Protein AF-A0A7S3LIU9-F1 (afdb_monomer_lite)

Sequence (211 aa):
MGSRTRIPRLAISLTLLLLYKFSSDNEFCVASESAAKTQVYQYKLAEPVFSTEFSTASPFNDYSSSSFRSLTLLTYNVWNFNDGPKWEERKIDIANVILSSNADFVSLNEIRRQGNTSRETKNMFTDMEKLLGPHGYSGAFQPAMYYGNIDTVEGVAFFTKLNFIKEEVTATHLHFQGVDVADRNKRVCLQVPLRLENPNSILHSFVTHFR

pLDDT: mean 71.71, std 22.74, range [28.06, 98.44]

Organism: NCBI:txid215587

Radius of gyration: 20.82 Å; chains: 1; bounding box: 50×38×79 Å

Foldseek 3Di:
DDDPPPDDPLPQWWKWKWKFKDDPPDTDTDTDTGRDAKDKDKDFDDDDPPDPDPDPDDDDDDPPDPPGDIAIEMEHALDDDPDDPCLVVSLVVVLCSCVVSVGQKYKYFFFKWDDDPPDDIDGSVVSSCVSCVVVQKDKDWDFQAADPDNRITGGMMMIGSFDWDVVPWDKDWDDDDDDPPVPRGIKIKIWIWTQDPPNPITMIIIHIIDD

Secondary structure (DSSP, 8-state):
------PPP-------EEEEE--TT--EEEEE---SSEEEEEEEPPPP---------------TT---PEEEEEEEE----TT-S-HHHHHHHHHHHHHHHT-SEEEEEEEEEE--SSS--EEHHHHHHHHHGGGT-EEEEEEEEE-SSTT-EEEEEEEESSEE-GGG-EEEEE---SS-TT----EEEEEEEEE-SSTT-EEEEEEE---

InterPro domains:
  IPR005135 Endonuclease/exonuclease/phosphatase [PF03372] (74-170)
  IPR036691 Endonuclease/exonuclease/phosphatase superfamily [G3DSA:3.60.10.10] (68-211)
  IPR036691 Endonuclease/exonuclease/phosphatase superfamily [SSF56219] (63-210)

Structure (mmCIF, N/CA/C/O backbone):
data_AF-A0A7S3LIU9-F1
#
_entry.id   AF-A0A7S3LIU9-F1
#
loop_
_atom_site.group_PDB
_atom_site.id
_atom_site.type_symbol
_atom_site.label_atom_id
_atom_site.label_alt_id
_atom_site.label_comp_id
_atom_site.label_asym_id
_atom_site.label_entity_id
_atom_site.label_seq_id
_atom_site.pdbx_PDB_ins_code
_atom_site.Cartn_x
_atom_site.Cartn_y
_atom_site.Cartn_z
_atom_site.occupancy
_atom_site.B_iso_or_equiv
_atom_site.auth_seq_id
_atom_site.auth_comp_id
_atom_site.auth_asym_id
_atom_site.auth_atom_id
_atom_site.pdbx_PDB_model_num
ATOM 1 N N . MET A 1 1 ? 14.855 -21.962 -39.200 1.00 43.12 1 MET A N 1
ATOM 2 C CA . MET A 1 1 ? 14.958 -21.108 -37.995 1.00 43.12 1 MET A CA 1
ATOM 3 C C . MET A 1 1 ? 13.566 -20.984 -37.388 1.00 43.12 1 MET A C 1
ATOM 5 O O . MET A 1 1 ? 12.766 -20.212 -37.891 1.00 43.12 1 MET A O 1
ATOM 9 N N . GLY A 1 2 ? 13.225 -21.828 -36.410 1.00 34.47 2 GLY A N 1
ATOM 10 C CA . GLY A 1 2 ? 11.900 -21.816 -35.776 1.00 34.47 2 GLY A CA 1
ATOM 11 C C . GLY A 1 2 ? 11.868 -20.832 -34.610 1.00 34.47 2 GLY A C 1
ATOM 12 O O . GLY A 1 2 ? 12.691 -20.950 -33.699 1.00 34.47 2 GLY A O 1
ATOM 13 N N . SER A 1 3 ? 10.950 -19.863 -34.636 1.00 35.12 3 SER A N 1
ATOM 14 C CA . SER A 1 3 ? 10.729 -18.966 -33.504 1.00 35.12 3 SER A CA 1
ATOM 15 C C . SER A 1 3 ? 10.079 -19.760 -32.368 1.00 35.12 3 SER A C 1
ATOM 17 O O . SER A 1 3 ? 8.985 -20.304 -32.488 1.00 35.12 3 SER A O 1
ATOM 19 N N . ARG A 1 4 ? 10.795 -19.891 -31.249 1.00 32.94 4 ARG A N 1
ATOM 20 C CA . ARG A 1 4 ? 10.214 -20.416 -30.013 1.00 32.94 4 ARG A CA 1
ATOM 21 C C . ARG A 1 4 ? 9.382 -19.303 -29.392 1.00 32.94 4 ARG A C 1
ATOM 23 O O . ARG A 1 4 ? 9.926 -18.417 -28.734 1.00 32.94 4 ARG A O 1
ATOM 30 N N . THR A 1 5 ? 8.074 -19.355 -29.597 1.00 32.47 5 THR A N 1
ATOM 31 C CA . THR A 1 5 ? 7.089 -18.618 -28.805 1.00 32.47 5 THR A CA 1
ATOM 32 C C . THR A 1 5 ? 7.280 -19.015 -27.342 1.00 32.47 5 THR A C 1
ATOM 34 O O . THR A 1 5 ? 6.971 -20.134 -26.936 1.00 32.47 5 THR A O 1
ATOM 37 N N . ARG A 1 6 ? 7.872 -18.123 -26.538 1.00 31.75 6 ARG A N 1
ATOM 38 C CA . ARG A 1 6 ? 7.931 -18.306 -25.085 1.00 31.75 6 ARG A CA 1
ATOM 39 C C . ARG A 1 6 ? 6.515 -18.137 -24.550 1.00 31.75 6 ARG A C 1
ATOM 41 O O . ARG A 1 6 ? 5.986 -17.031 -24.547 1.00 31.75 6 ARG A O 1
ATOM 48 N N . ILE A 1 7 ? 5.919 -19.237 -24.106 1.00 28.06 7 ILE A N 1
ATOM 49 C CA . ILE A 1 7 ? 4.703 -19.215 -23.295 1.00 28.06 7 ILE A CA 1
ATOM 50 C C . ILE A 1 7 ? 5.042 -18.420 -22.020 1.00 28.06 7 ILE A C 1
ATOM 52 O O . ILE A 1 7 ? 6.023 -18.772 -21.353 1.00 28.06 7 ILE A O 1
ATOM 56 N N . PRO A 1 8 ? 4.317 -17.337 -21.683 1.00 32.94 8 PRO A N 1
ATOM 57 C CA . PRO A 1 8 ? 4.554 -16.621 -20.439 1.00 32.94 8 PRO A CA 1
ATOM 58 C C . PRO A 1 8 ? 4.282 -17.580 -19.278 1.00 32.94 8 PRO A C 1
ATOM 60 O O . PRO A 1 8 ? 3.174 -18.091 -19.123 1.00 32.94 8 PRO A O 1
ATOM 63 N N . ARG A 1 9 ? 5.316 -17.862 -18.479 1.00 30.58 9 ARG A N 1
ATOM 64 C CA . ARG A 1 9 ? 5.148 -18.564 -17.206 1.00 30.58 9 ARG A CA 1
ATOM 65 C C . ARG A 1 9 ? 4.241 -17.697 -16.334 1.00 30.58 9 ARG A C 1
ATOM 67 O O . ARG A 1 9 ? 4.563 -16.530 -16.117 1.00 30.58 9 ARG A O 1
ATOM 74 N N . LEU A 1 10 ? 3.126 -18.251 -15.854 1.00 30.17 10 LEU A N 1
ATOM 75 C CA . LEU A 1 10 ? 2.403 -17.663 -14.730 1.00 30.17 10 LEU A CA 1
ATOM 76 C C . LEU A 1 10 ? 3.388 -17.584 -13.559 1.00 30.17 10 LEU A C 1
ATOM 78 O O . LEU A 1 10 ? 3.785 -18.613 -13.017 1.00 30.17 10 LEU A O 1
ATOM 82 N N . ALA A 1 11 ? 3.821 -16.375 -13.211 1.00 35.31 11 ALA A N 1
ATOM 83 C CA . ALA A 1 11 ? 4.447 -16.131 -11.924 1.00 35.31 11 ALA A CA 1
ATOM 84 C C . ALA A 1 11 ? 3.316 -16.140 -10.892 1.00 35.31 11 ALA A C 1
ATOM 86 O O . ALA A 1 11 ? 2.445 -15.270 -10.908 1.00 35.31 11 ALA A O 1
ATOM 87 N N . ILE A 1 12 ? 3.278 -17.184 -10.069 1.00 32.97 12 ILE A N 1
ATOM 88 C CA . ILE A 1 12 ? 2.411 -17.238 -8.898 1.00 32.97 12 ILE A CA 1
ATOM 89 C C . ILE A 1 12 ? 3.053 -16.300 -7.878 1.00 32.97 12 ILE A C 1
ATOM 91 O O . ILE A 1 12 ? 4.156 -16.560 -7.419 1.00 32.97 12 ILE A O 1
ATOM 95 N N . SER A 1 13 ? 2.410 -15.168 -7.603 1.00 40.94 13 SER A N 1
ATOM 96 C CA . SER A 1 13 ? 2.845 -14.235 -6.564 1.00 40.94 13 SER A CA 1
ATOM 97 C C . SER A 1 13 ? 2.101 -14.590 -5.288 1.00 40.94 13 SER A C 1
ATOM 99 O O . SER A 1 13 ? 0.877 -14.469 -5.238 1.00 40.94 13 SER A O 1
ATOM 101 N N . LEU A 1 14 ? 2.838 -15.064 -4.285 1.00 41.12 14 LEU A N 1
ATOM 102 C CA . LEU A 1 14 ? 2.283 -15.417 -2.990 1.00 41.12 14 LEU A CA 1
ATOM 103 C C . LEU A 1 14 ? 2.301 -14.184 -2.082 1.00 41.12 14 LEU A C 1
ATOM 105 O O . LEU A 1 14 ? 3.366 -13.662 -1.734 1.00 41.12 14 LEU A O 1
ATOM 109 N N . THR A 1 15 ? 1.117 -13.706 -1.703 1.00 48.28 15 THR A N 1
ATOM 110 C CA . THR A 1 15 ? 0.979 -12.627 -0.717 1.00 48.28 15 THR A CA 1
ATOM 111 C C . THR A 1 15 ? 0.352 -13.182 0.547 1.00 48.28 15 THR A C 1
ATOM 113 O O . THR A 1 15 ? -0.742 -13.735 0.493 1.00 48.28 15 THR A O 1
ATOM 116 N N . LEU A 1 16 ? 1.057 -13.030 1.668 1.00 47.19 16 LEU A N 1
ATOM 117 C CA . LEU A 1 16 ? 0.575 -13.401 2.991 1.00 47.19 16 LEU A CA 1
ATOM 118 C C . LEU A 1 16 ? 0.260 -12.128 3.764 1.00 47.19 16 LEU A C 1
ATOM 120 O O . LEU A 1 16 ? 1.154 -11.320 4.012 1.00 47.19 16 LEU A O 1
ATOM 124 N N . LEU A 1 17 ? -1.000 -11.976 4.152 1.00 51.59 17 LEU A N 1
ATOM 125 C CA . LEU A 1 17 ? -1.414 -10.984 5.131 1.00 51.59 17 LEU A CA 1
ATOM 126 C C . LEU A 1 17 ? -1.660 -11.717 6.443 1.00 51.59 17 LEU A C 1
ATOM 128 O O . LEU A 1 17 ? -2.552 -12.564 6.521 1.00 51.59 17 LEU A O 1
ATOM 132 N N . LEU A 1 18 ? -0.826 -11.418 7.435 1.00 51.28 18 LEU A N 1
ATOM 133 C CA . LEU A 1 18 ? -1.008 -11.869 8.808 1.00 51.28 18 LEU A CA 1
ATOM 134 C C . LEU A 1 18 ? -1.647 -10.729 9.590 1.00 51.28 18 LEU A C 1
ATOM 136 O O . LEU A 1 18 ? -1.171 -9.595 9.531 1.00 51.28 18 LEU A O 1
ATOM 140 N N . LEU A 1 19 ? -2.724 -11.035 10.302 1.00 51.28 19 LEU A N 1
ATOM 141 C CA . LEU A 1 19 ? -3.310 -10.138 11.285 1.00 51.28 19 LEU A CA 1
ATOM 142 C C . LEU A 1 19 ? -3.117 -10.736 12.674 1.00 51.28 19 LEU A C 1
ATOM 144 O O . LEU A 1 19 ? -3.569 -11.852 12.926 1.00 51.28 19 LEU A O 1
ATOM 148 N N . TYR A 1 20 ? -2.469 -9.975 13.555 1.00 45.41 20 TYR A N 1
ATOM 149 C CA . TYR A 1 20 ? -2.314 -10.317 14.967 1.00 45.41 20 TYR A CA 1
ATOM 150 C C . TYR A 1 20 ? -2.890 -9.209 15.843 1.00 45.41 20 TYR A C 1
ATOM 152 O O . TYR A 1 20 ? -2.548 -8.036 15.680 1.00 45.41 20 TYR A O 1
ATOM 160 N N . LYS A 1 21 ? -3.747 -9.585 16.792 1.00 43.09 21 LYS A N 1
ATOM 161 C CA . LYS A 1 21 ? -4.203 -8.709 17.874 1.00 43.09 21 LYS A CA 1
ATOM 162 C C . LYS A 1 21 ? -3.542 -9.169 19.168 1.00 43.09 21 LYS A C 1
ATOM 164 O O . LYS A 1 21 ? -3.779 -10.294 19.594 1.00 43.09 21 LYS A O 1
ATOM 169 N N . PHE A 1 22 ? -2.755 -8.298 19.794 1.00 41.91 22 PHE A N 1
ATOM 170 C CA . PHE A 1 22 ? -2.281 -8.519 21.158 1.00 41.91 22 PHE A CA 1
ATOM 171 C C . PHE A 1 22 ? -3.317 -7.948 22.129 1.00 41.91 22 PHE A C 1
ATOM 173 O O . PHE A 1 22 ? -3.493 -6.739 22.247 1.00 41.91 22 PHE A O 1
ATOM 180 N N . SER A 1 23 ? -4.044 -8.838 22.791 1.00 43.53 23 SER A N 1
ATOM 181 C CA . SER A 1 23 ? -4.873 -8.561 23.961 1.00 43.53 23 SER A CA 1
ATOM 182 C C . SER A 1 23 ? -4.436 -9.559 25.026 1.00 43.53 23 SER A C 1
ATOM 184 O O . SER A 1 23 ? -4.108 -10.690 24.677 1.00 43.53 23 SER A O 1
ATOM 186 N N . SER A 1 24 ? -4.411 -9.148 26.296 1.00 43.16 24 SER A N 1
ATOM 187 C CA . SER A 1 24 ? -3.970 -9.973 27.432 1.00 43.16 24 SER A CA 1
ATOM 188 C C . SER A 1 24 ? -4.618 -11.359 27.508 1.00 43.16 24 SER A C 1
ATOM 190 O O . SER A 1 24 ? -4.052 -12.224 28.164 1.00 43.16 24 SER A O 1
ATOM 192 N N . ASP A 1 25 ? -5.749 -11.587 26.826 1.00 40.53 25 ASP A N 1
ATOM 193 C CA . ASP A 1 25 ? -6.592 -12.755 27.075 1.00 40.53 25 ASP A CA 1
ATOM 194 C C . ASP A 1 25 ? -7.099 -13.503 25.828 1.00 40.53 25 ASP A C 1
ATOM 196 O O . ASP A 1 25 ? -7.833 -14.467 25.999 1.00 40.53 25 ASP A O 1
ATOM 200 N N . ASN A 1 26 ? -6.744 -13.128 24.587 1.00 40.06 26 ASN A N 1
ATOM 201 C CA . ASN A 1 26 ? -7.109 -13.909 23.387 1.00 40.06 26 ASN A CA 1
ATOM 202 C C . ASN A 1 26 ? -6.206 -13.597 22.180 1.00 40.06 26 ASN A C 1
ATOM 204 O O . ASN A 1 26 ? -6.195 -12.469 21.681 1.00 40.06 26 ASN A O 1
ATOM 208 N N . GLU A 1 27 ? -5.516 -14.615 21.659 1.00 41.25 27 GLU A N 1
ATOM 209 C CA . GLU A 1 27 ? -4.777 -14.540 20.396 1.00 41.25 27 GLU A CA 1
ATOM 210 C C . GLU A 1 27 ? -5.683 -14.954 19.229 1.00 41.25 27 GLU A C 1
ATOM 212 O O . GLU A 1 27 ? -6.257 -16.042 19.216 1.00 41.25 27 GLU A O 1
ATOM 217 N N . PHE A 1 28 ? -5.796 -14.095 18.215 1.00 42.12 28 PHE A N 1
ATOM 218 C CA . PHE A 1 28 ? -6.401 -14.452 16.934 1.00 42.12 28 PHE A CA 1
ATOM 219 C C . PHE A 1 28 ? -5.348 -14.266 15.846 1.00 42.12 28 PHE A C 1
ATOM 221 O O . PHE A 1 28 ? -4.855 -13.155 15.647 1.00 42.12 28 PHE A O 1
ATOM 228 N N . CYS A 1 29 ? -4.991 -15.361 15.175 1.00 39.09 29 CYS A N 1
ATOM 229 C CA . CYS A 1 29 ? -4.092 -15.363 14.029 1.00 39.09 29 CYS A CA 1
ATOM 230 C C . CYS A 1 29 ? -4.899 -15.714 12.784 1.00 39.09 29 CYS A C 1
ATOM 232 O O . CYS A 1 29 ? -5.553 -16.758 12.736 1.00 39.09 29 CYS A O 1
ATOM 234 N N . VAL A 1 30 ? -4.831 -14.856 11.768 1.00 47.66 30 VAL A N 1
ATOM 235 C CA . VAL A 1 30 ? -5.311 -15.209 10.433 1.00 47.66 30 VAL A CA 1
ATOM 236 C C . VAL A 1 30 ? -4.162 -15.107 9.456 1.00 47.66 30 VAL A C 1
ATOM 238 O O . VAL A 1 30 ? -3.654 -14.018 9.201 1.00 47.66 30 VAL A O 1
ATOM 241 N N . ALA A 1 31 ? -3.777 -16.256 8.911 1.00 43.78 31 ALA A N 1
ATOM 242 C CA . ALA A 1 31 ? -2.898 -16.374 7.764 1.00 43.78 31 ALA A CA 1
ATOM 243 C C . ALA A 1 31 ? -3.770 -16.620 6.527 1.00 43.78 31 ALA A C 1
ATOM 245 O O . ALA A 1 31 ? -4.586 -17.542 6.522 1.00 43.78 31 ALA A O 1
ATOM 246 N N . SER A 1 32 ? -3.616 -15.804 5.486 1.00 46.88 32 SER A N 1
ATOM 247 C CA . SER A 1 32 ? -4.202 -16.089 4.170 1.00 46.88 32 SER A CA 1
ATOM 248 C C . SER A 1 32 ? -3.095 -16.207 3.132 1.00 46.88 32 SER A C 1
ATOM 250 O O . SER A 1 32 ? -2.289 -15.295 2.974 1.00 46.88 32 SER A O 1
ATOM 252 N N . GLU A 1 33 ? -3.033 -17.349 2.456 1.00 43.16 33 GLU A N 1
ATOM 253 C CA . GLU A 1 33 ? -2.068 -17.647 1.402 1.00 43.16 33 GLU A CA 1
ATOM 254 C C . GLU A 1 33 ? -2.814 -17.716 0.069 1.00 43.16 33 GLU A C 1
ATOM 256 O O . GLU A 1 33 ? -3.873 -18.344 -0.012 1.00 43.16 33 GLU A O 1
ATOM 261 N N . SER A 1 34 ? -2.317 -17.052 -0.980 1.00 46.03 34 SER A N 1
ATOM 262 C CA . SER A 1 34 ? -3.012 -17.095 -2.266 1.00 46.03 34 SER A CA 1
ATOM 263 C C . SER A 1 34 ? -2.168 -16.724 -3.484 1.00 46.03 34 SER A C 1
ATOM 265 O O . SER A 1 34 ? -1.229 -15.938 -3.395 1.00 46.03 34 SER A O 1
ATOM 267 N N . ALA A 1 35 ? -2.577 -17.280 -4.631 1.00 42.53 35 ALA A N 1
ATOM 268 C CA . ALA A 1 35 ? -1.937 -17.200 -5.945 1.00 42.53 35 ALA A CA 1
ATOM 269 C C . ALA A 1 35 ? -2.638 -16.247 -6.945 1.00 42.53 35 ALA A C 1
ATOM 271 O O . ALA A 1 35 ? -2.199 -16.129 -8.092 1.00 42.53 35 ALA A O 1
ATOM 272 N N . ALA A 1 36 ? -3.750 -15.599 -6.562 1.00 39.22 36 ALA A N 1
ATOM 273 C CA . ALA A 1 36 ? -4.563 -14.755 -7.452 1.00 39.22 36 ALA A CA 1
ATOM 274 C C . ALA A 1 36 ? -4.282 -13.244 -7.299 1.00 39.22 36 ALA A C 1
ATOM 276 O O . ALA A 1 36 ? -3.987 -12.761 -6.209 1.00 39.22 36 ALA A O 1
ATOM 277 N N . LYS A 1 37 ? -4.425 -12.488 -8.404 1.00 55.88 37 LYS A N 1
ATOM 278 C CA . LYS A 1 37 ? -3.942 -11.097 -8.557 1.00 55.88 37 LYS A CA 1
ATOM 279 C C . LYS A 1 37 ? -4.589 -10.055 -7.638 1.00 55.88 37 LYS A C 1
ATOM 281 O O . LYS A 1 37 ? -3.915 -9.093 -7.298 1.00 55.88 37 LYS A O 1
ATOM 286 N N . THR A 1 38 ? -5.855 -10.208 -7.260 1.00 48.50 38 THR A N 1
ATOM 287 C CA . THR A 1 38 ? -6.591 -9.207 -6.470 1.00 48.50 38 THR A CA 1
ATOM 288 C C . THR A 1 38 ? -7.587 -9.922 -5.578 1.00 48.50 38 THR A C 1
ATOM 290 O O . THR A 1 38 ? -8.378 -10.719 -6.082 1.00 48.50 38 THR A O 1
ATOM 293 N N . GLN A 1 39 ? -7.539 -9.679 -4.268 1.00 59.38 39 GLN A N 1
ATOM 294 C CA . GLN A 1 39 ? -8.402 -10.376 -3.309 1.00 59.38 39 GLN A CA 1
ATOM 295 C C . GLN A 1 39 ? -8.908 -9.434 -2.237 1.00 59.38 39 GLN A C 1
ATOM 297 O O . GLN A 1 39 ? -8.136 -8.643 -1.703 1.00 59.38 39 GLN A O 1
ATOM 302 N N . VAL A 1 40 ? -10.199 -9.558 -1.940 1.00 53.00 40 VAL A N 1
ATOM 303 C CA . VAL A 1 40 ? -10.894 -8.814 -0.896 1.00 53.00 40 VAL A CA 1
ATOM 304 C C . VAL A 1 40 ? -11.286 -9.802 0.191 1.00 53.00 40 VAL A C 1
ATOM 306 O O . VAL A 1 40 ? -12.014 -10.758 -0.070 1.00 53.00 40 VAL A O 1
ATOM 309 N N . TYR A 1 41 ? -10.812 -9.568 1.405 1.00 60.16 41 TYR A N 1
ATOM 310 C CA . TYR A 1 41 ? -11.127 -10.380 2.571 1.00 60.16 41 TYR A CA 1
ATOM 311 C C . TYR A 1 41 ? -11.958 -9.570 3.556 1.00 60.16 41 TYR A C 1
ATOM 313 O O . TYR A 1 41 ? -11.654 -8.403 3.774 1.00 60.16 41 TYR A O 1
ATOM 321 N N . GLN A 1 42 ? -12.966 -10.182 4.178 1.00 47.88 42 GLN A N 1
ATOM 322 C CA . GLN A 1 42 ? -13.745 -9.566 5.253 1.00 47.88 42 GLN A CA 1
ATOM 323 C C . GLN A 1 42 ? -13.533 -10.339 6.554 1.00 47.88 42 GLN A C 1
ATOM 325 O O . GLN A 1 42 ? -13.755 -11.548 6.599 1.00 47.88 42 GLN A O 1
ATOM 330 N N . TYR A 1 43 ? -13.140 -9.643 7.619 1.00 52.78 43 TYR A N 1
ATOM 331 C CA . TYR A 1 43 ? -12.904 -10.238 8.936 1.00 52.78 43 TYR A CA 1
ATOM 332 C C . TYR A 1 43 ? -13.783 -9.579 9.983 1.00 52.78 43 TYR A C 1
ATOM 334 O O . TYR A 1 43 ? -13.839 -8.357 10.042 1.00 52.78 43 TYR A O 1
ATOM 342 N N . LYS A 1 44 ? -14.417 -10.371 10.851 1.00 43.41 44 LYS A N 1
ATOM 343 C CA . LYS A 1 44 ? -15.099 -9.859 12.045 1.00 43.41 44 LYS A CA 1
ATOM 344 C C . LYS A 1 44 ? -14.107 -9.817 13.201 1.00 43.41 44 LYS A C 1
ATOM 346 O O . LYS A 1 44 ? -13.631 -10.866 13.627 1.00 43.41 44 LYS A O 1
ATOM 351 N N . LEU A 1 45 ? -13.799 -8.626 13.707 1.00 48.03 45 LEU A N 1
ATOM 352 C CA . LEU A 1 45 ? -12.978 -8.485 14.907 1.00 48.03 45 LEU A CA 1
ATOM 353 C C . LEU A 1 45 ? -13.863 -8.543 16.148 1.00 48.03 45 LEU A C 1
ATOM 355 O O . LEU A 1 45 ? -14.742 -7.700 16.313 1.00 48.03 45 LEU A O 1
ATOM 359 N N . ALA A 1 46 ? -13.612 -9.512 17.027 1.00 44.97 46 ALA A N 1
ATOM 360 C CA . ALA A 1 46 ? -14.215 -9.525 18.352 1.00 44.97 46 ALA A CA 1
ATOM 361 C C . ALA A 1 46 ? -13.603 -8.425 19.234 1.00 44.97 46 ALA A C 1
ATOM 363 O O . ALA A 1 46 ? -12.390 -8.390 19.484 1.00 44.97 46 ALA A O 1
ATOM 364 N N . GLU A 1 47 ? -14.449 -7.510 19.700 1.00 43.19 47 GLU A N 1
ATOM 365 C CA . GLU A 1 47 ? -14.156 -6.656 20.851 1.00 43.19 47 GLU A CA 1
ATOM 366 C C . GLU A 1 47 ? -14.096 -7.557 22.103 1.00 43.19 47 GLU A C 1
ATOM 368 O O . GLU A 1 47 ? -15.001 -8.376 22.291 1.00 43.19 47 GLU A O 1
ATOM 373 N N . PRO A 1 48 ? -13.063 -7.462 22.961 1.00 41.28 48 PRO A N 1
ATOM 374 C CA . PRO A 1 48 ? -13.091 -8.128 24.251 1.00 41.28 48 PRO A CA 1
ATOM 375 C C . PRO A 1 48 ? -14.110 -7.404 25.135 1.00 41.28 48 PRO A C 1
ATOM 377 O O . PRO A 1 48 ? -13.977 -6.208 25.397 1.00 41.28 48 PRO A O 1
ATOM 380 N N . VAL A 1 49 ? -15.124 -8.127 25.606 1.00 39.25 49 VAL A N 1
ATOM 381 C CA . VAL A 1 49 ? -16.013 -7.638 26.663 1.00 39.25 49 VAL A CA 1
ATOM 382 C C . VAL A 1 49 ? -15.236 -7.729 27.975 1.00 39.25 49 VAL A C 1
ATOM 384 O O . VAL A 1 49 ? -15.073 -8.813 28.528 1.00 39.25 49 VAL A O 1
ATOM 387 N N . PHE A 1 50 ? -14.726 -6.603 28.474 1.00 33.97 50 PHE A N 1
ATOM 388 C CA . PHE A 1 50 ? -14.209 -6.532 29.840 1.00 33.97 50 PHE A CA 1
ATOM 389 C C . PHE A 1 50 ? -15.397 -6.499 30.809 1.00 33.97 50 PHE A C 1
ATOM 391 O O . PHE A 1 50 ? -15.937 -5.434 31.093 1.00 33.97 50 PHE A O 1
ATOM 398 N N . SER A 1 51 ? -15.820 -7.658 31.316 1.00 32.25 51 SER A N 1
ATOM 399 C CA . SER A 1 51 ? -16.695 -7.728 32.491 1.00 32.25 51 SER A CA 1
ATOM 400 C C . SER A 1 51 ? -15.840 -7.958 33.737 1.00 32.25 51 SER A C 1
ATOM 402 O O . SER A 1 51 ? -15.524 -9.093 34.090 1.00 32.25 51 SER A O 1
ATOM 404 N N . THR A 1 52 ? -15.441 -6.884 34.414 1.00 33.78 52 THR A N 1
ATOM 405 C CA . THR A 1 52 ? -14.848 -6.959 35.758 1.00 33.78 52 THR A CA 1
ATOM 406 C C . THR A 1 52 ? -15.945 -6.972 36.818 1.00 33.78 52 THR A C 1
ATOM 408 O O . THR A 1 52 ? -16.037 -6.051 37.621 1.00 33.78 52 THR A O 1
ATOM 411 N N . GLU A 1 53 ? -16.780 -8.010 36.831 1.00 33.78 53 GLU A N 1
ATOM 412 C CA . GLU A 1 53 ? -17.649 -8.301 37.974 1.00 33.78 53 GLU A CA 1
ATOM 413 C C . GLU A 1 53 ? -17.611 -9.800 38.282 1.00 33.78 53 GLU A C 1
ATOM 415 O O . GLU A 1 53 ? -18.090 -10.635 37.517 1.00 33.78 53 GLU A O 1
ATOM 420 N N . PHE A 1 54 ? -17.018 -10.146 39.428 1.00 44.16 54 PHE A N 1
ATOM 421 C CA . PHE A 1 54 ? -17.239 -11.439 40.063 1.00 44.16 54 PHE A CA 1
ATOM 422 C C . PHE A 1 54 ? -18.694 -11.476 40.542 1.00 44.16 54 PHE A C 1
ATOM 424 O O . PHE A 1 54 ? -19.024 -10.896 41.573 1.00 44.16 54 PHE A O 1
ATOM 431 N N . SER A 1 55 ? -19.558 -12.168 39.804 1.00 34.19 55 SER A N 1
ATOM 432 C CA . SER A 1 55 ? -20.904 -12.507 40.259 1.00 34.19 55 SER A CA 1
ATOM 433 C C . SER A 1 55 ? -21.124 -14.006 40.101 1.00 34.19 55 SER A C 1
ATOM 435 O O . SER A 1 55 ? -21.102 -14.553 39.000 1.00 34.19 55 SER A O 1
ATOM 437 N N . THR A 1 56 ? -21.305 -14.697 41.225 1.00 43.09 56 THR A N 1
ATOM 438 C CA . THR A 1 56 ? -21.620 -16.130 41.298 1.00 43.09 56 THR A CA 1
ATOM 439 C C . THR A 1 56 ? -23.096 -16.391 40.986 1.00 43.09 56 THR A C 1
ATOM 441 O O . THR A 1 56 ? -23.809 -16.997 41.785 1.00 43.09 56 THR A O 1
ATOM 444 N N . ALA A 1 57 ? -23.568 -15.942 39.826 1.00 38.38 57 ALA A N 1
ATOM 445 C CA . ALA A 1 57 ? -24.896 -16.270 39.328 1.00 38.38 57 ALA A CA 1
ATOM 446 C C . ALA A 1 57 ? -24.835 -16.577 37.826 1.00 38.38 57 ALA A C 1
ATOM 448 O O . ALA A 1 57 ? -24.614 -15.700 36.998 1.00 38.38 57 ALA A O 1
ATOM 449 N N . SER A 1 58 ? -25.057 -17.848 37.480 1.00 45.22 58 SER A N 1
ATOM 450 C CA . SER A 1 58 ? -25.619 -18.219 36.173 1.00 45.22 58 SER A CA 1
ATOM 451 C C . SER A 1 58 ? -27.030 -17.603 36.096 1.00 45.22 58 SER A C 1
ATOM 453 O O . SER A 1 58 ? -27.691 -17.588 37.139 1.00 45.22 58 SER A O 1
ATOM 455 N N . PRO A 1 59 ? -27.535 -17.122 34.942 1.00 51.31 59 PRO A N 1
ATOM 456 C CA . PRO A 1 59 ? -27.480 -17.834 33.665 1.00 51.31 59 PRO A CA 1
ATOM 457 C C . PRO A 1 59 ? -27.221 -16.942 32.442 1.00 51.31 59 PRO A C 1
ATOM 459 O O . PRO A 1 59 ? -27.233 -15.725 32.535 1.00 51.31 59 PRO A O 1
ATOM 462 N N . PHE A 1 60 ? -26.963 -17.586 31.301 1.00 46.16 60 PHE A N 1
ATOM 463 C CA . PHE A 1 60 ? -27.134 -17.090 29.929 1.00 46.16 60 PHE A CA 1
ATOM 464 C C . PHE A 1 60 ? -27.718 -15.671 29.805 1.00 46.16 60 PHE A C 1
ATOM 466 O O . PHE A 1 60 ? -28.909 -15.504 29.555 1.00 46.16 60 PHE A O 1
ATOM 473 N N . ASN A 1 61 ? -26.867 -14.658 29.959 1.00 41.88 61 ASN A N 1
ATOM 474 C CA . ASN A 1 61 ? -27.199 -13.307 29.549 1.00 41.88 61 ASN A CA 1
ATOM 475 C C . ASN A 1 61 ? -26.783 -13.163 28.092 1.00 41.88 61 ASN A C 1
ATOM 477 O O . ASN A 1 61 ? -25.639 -13.431 27.724 1.00 41.88 61 ASN A O 1
ATOM 481 N N . ASP A 1 62 ? -27.766 -12.780 27.288 1.00 44.44 62 ASP A N 1
ATOM 482 C CA . ASP A 1 62 ? -27.653 -12.332 25.914 1.00 44.44 62 ASP A CA 1
ATOM 483 C C . ASP A 1 62 ? -26.328 -11.604 25.639 1.00 44.44 62 ASP A C 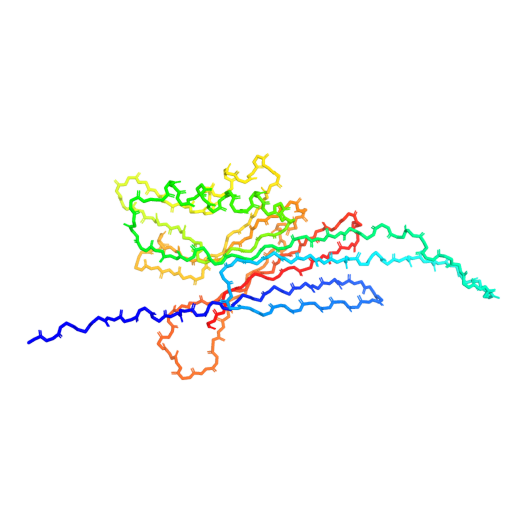1
ATOM 485 O O . ASP A 1 62 ? -26.179 -10.417 25.924 1.00 44.44 62 ASP A O 1
ATOM 489 N N . TYR A 1 63 ? -25.406 -12.269 24.938 1.00 44.94 63 TYR A N 1
ATOM 490 C CA . TYR A 1 63 ? -24.384 -11.598 24.123 1.00 44.94 63 TYR A CA 1
ATOM 491 C C . TYR A 1 63 ? -25.027 -10.978 22.864 1.00 44.94 63 TYR A C 1
ATOM 493 O O . TYR A 1 63 ? -24.479 -11.039 21.761 1.00 44.94 63 TYR A O 1
ATOM 501 N N . SER A 1 64 ? -26.238 -10.431 22.994 1.00 47.72 64 SER A N 1
ATOM 502 C CA . SER A 1 64 ? -26.927 -9.779 21.893 1.00 47.72 64 SER A CA 1
ATOM 503 C C . SER A 1 64 ? -26.328 -8.380 21.720 1.00 47.72 64 SER A C 1
ATOM 505 O O . SER A 1 64 ? -26.335 -7.561 22.634 1.00 47.72 64 SER A O 1
ATOM 507 N N . SER A 1 65 ? -25.747 -8.169 20.537 1.00 50.28 65 SER A N 1
ATOM 508 C CA . SER A 1 65 ? -25.189 -6.923 20.000 1.00 50.28 65 SER A CA 1
ATOM 509 C C . SER A 1 65 ? -23.860 -6.396 20.564 1.00 50.28 65 SER A C 1
ATOM 511 O O . SER A 1 65 ? -23.727 -5.192 20.777 1.00 50.28 65 SER A O 1
ATOM 513 N N . SER A 1 66 ? -22.809 -7.217 20.666 1.00 52.03 66 SER A N 1
ATOM 514 C CA . SER A 1 66 ? -21.486 -6.639 20.380 1.00 52.03 66 SER A CA 1
ATOM 515 C C . SER A 1 66 ? -21.459 -6.277 18.890 1.00 52.03 66 SER A C 1
ATOM 517 O O . SER A 1 66 ? -21.593 -7.133 18.012 1.00 52.03 66 SER A O 1
ATOM 519 N N . SER A 1 67 ? -21.387 -4.984 18.575 1.00 58.34 67 SER A N 1
ATOM 520 C CA . SER A 1 67 ? -21.295 -4.500 17.197 1.00 58.34 67 SER A CA 1
ATOM 521 C C . SER A 1 67 ? -19.910 -4.838 16.644 1.00 58.34 67 SER A C 1
ATOM 523 O O . SER A 1 67 ? -18.987 -4.031 16.705 1.00 58.34 67 SER A O 1
ATOM 525 N N . PHE A 1 68 ? -19.738 -6.060 16.142 1.00 62.94 68 PHE A N 1
ATOM 526 C CA . PHE A 1 68 ? -18.506 -6.462 15.471 1.00 62.94 68 PHE A CA 1
ATOM 527 C C . PHE A 1 68 ? -18.300 -5.579 14.238 1.00 62.94 68 PHE A C 1
ATOM 529 O O . PHE A 1 68 ? -19.038 -5.693 13.253 1.00 62.94 68 PHE A O 1
ATOM 536 N N . ARG A 1 69 ? -17.274 -4.724 14.257 1.00 73.38 69 ARG A N 1
ATOM 537 C CA . ARG A 1 69 ? -16.822 -4.058 13.038 1.00 73.38 69 ARG A CA 1
ATOM 538 C C . ARG A 1 69 ? -16.131 -5.092 12.156 1.00 73.38 69 ARG A C 1
ATOM 540 O O . ARG A 1 69 ? -15.241 -5.822 12.598 1.00 73.38 69 ARG A O 1
ATOM 547 N N . SER A 1 70 ? -16.564 -5.161 10.901 1.00 82.12 70 SER A N 1
ATOM 548 C CA . SER A 1 70 ? -15.873 -5.964 9.897 1.00 82.12 70 SER A CA 1
ATOM 549 C C . SER A 1 70 ? -14.768 -5.130 9.253 1.00 82.12 70 SER A C 1
ATOM 551 O O . SER A 1 70 ? -15.016 -3.980 8.901 1.00 82.12 70 SER A O 1
ATOM 553 N N . LEU A 1 71 ? -13.570 -5.697 9.110 1.00 85.06 71 LEU A N 1
ATOM 554 C CA . LEU A 1 71 ? -12.476 -5.094 8.353 1.00 85.06 71 LEU A CA 1
ATOM 555 C C . LEU A 1 71 ? -12.369 -5.740 6.982 1.00 85.06 71 LEU A C 1
ATOM 557 O O . LEU A 1 71 ? -12.357 -6.967 6.871 1.00 85.06 71 LEU A O 1
ATOM 561 N N . THR A 1 72 ? -12.243 -4.904 5.960 1.00 88.56 72 THR A N 1
ATOM 562 C CA . THR A 1 72 ? -12.025 -5.327 4.583 1.00 88.56 72 THR A CA 1
ATOM 563 C C . THR A 1 72 ? -10.559 -5.134 4.207 1.00 88.56 72 THR A C 1
ATOM 565 O O . THR A 1 72 ? -10.046 -4.019 4.279 1.00 88.56 72 THR A O 1
ATOM 568 N N . LEU A 1 73 ? -9.876 -6.200 3.793 1.00 89.62 73 LEU A N 1
ATOM 569 C CA . LEU A 1 73 ? -8.470 -6.153 3.385 1.00 89.62 73 LEU A CA 1
ATOM 570 C C . LEU A 1 73 ? -8.356 -6.443 1.891 1.00 89.62 73 LEU A C 1
ATOM 572 O O . LEU A 1 73 ? -8.927 -7.418 1.408 1.00 89.62 73 LEU A O 1
ATOM 576 N N . LEU A 1 74 ? -7.591 -5.624 1.178 1.00 89.94 74 LEU A N 1
ATOM 577 C CA . LEU A 1 74 ? -7.246 -5.825 -0.221 1.00 89.94 74 LEU A CA 1
ATOM 578 C C . LEU A 1 74 ? -5.765 -6.169 -0.330 1.00 89.94 74 LEU A C 1
ATOM 580 O O . LEU A 1 74 ? -4.919 -5.444 0.182 1.00 89.94 74 LEU A O 1
ATOM 584 N N . THR A 1 75 ? -5.432 -7.235 -1.045 1.00 90.25 75 THR A N 1
ATOM 585 C CA . THR A 1 75 ? -4.062 -7.463 -1.515 1.00 90.25 75 THR A CA 1
ATOM 586 C C . THR A 1 75 ? -4.026 -7.439 -3.032 1.00 90.25 75 THR A C 1
ATOM 588 O O . THR A 1 75 ? -4.875 -8.046 -3.693 1.00 90.25 75 THR A O 1
ATOM 591 N N . TYR A 1 76 ? -3.067 -6.697 -3.581 1.00 88.25 76 TYR A N 1
ATOM 592 C CA . TYR A 1 76 ? -2.912 -6.542 -5.015 1.00 88.25 76 TYR A CA 1
ATOM 593 C C . TYR A 1 76 ? -1.430 -6.486 -5.400 1.00 88.25 76 TYR A C 1
ATOM 595 O O . TYR A 1 76 ? -0.734 -5.504 -5.149 1.00 88.25 76 TYR A O 1
ATOM 603 N N . ASN A 1 77 ? -0.942 -7.529 -6.074 1.00 89.75 77 ASN A N 1
ATOM 604 C CA . ASN A 1 77 ? 0.283 -7.397 -6.855 1.00 89.75 77 ASN A CA 1
ATOM 605 C C . ASN A 1 77 ? -0.039 -6.613 -8.131 1.00 89.75 77 ASN A C 1
ATOM 607 O O . ASN A 1 77 ? -0.706 -7.124 -9.036 1.00 89.75 77 ASN A O 1
ATOM 611 N N . VAL A 1 78 ? 0.441 -5.368 -8.201 1.00 86.81 78 VAL A N 1
ATOM 612 C CA . VAL A 1 78 ? 0.110 -4.472 -9.313 1.00 86.81 78 VAL A CA 1
ATOM 613 C C . VAL A 1 78 ? 0.850 -4.817 -10.604 1.00 86.81 78 VAL A C 1
ATOM 615 O O . VAL A 1 78 ? 0.593 -4.158 -11.603 1.00 86.81 78 VAL A O 1
ATOM 618 N N . TRP A 1 79 ? 1.693 -5.854 -10.594 1.00 77.31 79 TRP A N 1
ATOM 619 C CA . TRP A 1 79 ? 2.470 -6.464 -11.672 1.00 77.31 79 TRP A CA 1
ATOM 620 C C . TRP A 1 79 ? 3.108 -5.495 -12.663 1.00 77.31 79 TRP A C 1
ATOM 622 O O . TRP A 1 79 ? 2.471 -4.883 -13.516 1.00 77.31 79 TRP A O 1
ATOM 632 N N . ASN A 1 80 ? 4.421 -5.460 -12.684 1.00 62.25 80 ASN A N 1
ATOM 633 C CA . ASN A 1 80 ? 5.192 -4.661 -13.605 1.00 62.25 80 ASN A CA 1
ATOM 634 C C . ASN A 1 80 ? 5.143 -5.112 -15.070 1.00 62.25 80 ASN A C 1
ATOM 636 O O . ASN A 1 80 ? 5.954 -5.916 -15.529 1.00 62.25 80 ASN A O 1
ATOM 640 N N . PHE A 1 81 ? 4.259 -4.495 -15.858 1.00 54.31 81 PHE A N 1
ATOM 641 C CA . PHE A 1 81 ? 4.471 -4.445 -17.304 1.00 54.31 81 PHE A CA 1
ATOM 642 C C . PHE A 1 81 ? 5.453 -3.312 -17.603 1.00 54.31 81 PHE A C 1
ATOM 644 O O . PHE A 1 81 ? 5.134 -2.140 -17.411 1.00 54.31 81 PHE A O 1
ATOM 651 N N . ASN A 1 82 ? 6.656 -3.697 -18.026 1.00 48.72 82 ASN A N 1
ATOM 652 C CA . ASN A 1 82 ? 7.726 -2.807 -18.465 1.00 48.72 82 ASN A CA 1
ATOM 653 C C . ASN A 1 82 ? 7.213 -1.757 -19.466 1.00 48.72 82 ASN A C 1
ATOM 655 O O . ASN A 1 82 ? 6.562 -2.115 -20.444 1.00 48.72 82 ASN A O 1
ATOM 659 N N . ASP A 1 83 ? 7.535 -0.487 -19.211 1.00 50.91 83 ASP A N 1
ATOM 660 C CA . ASP A 1 83 ? 7.667 0.602 -20.193 1.00 50.91 83 ASP A CA 1
ATOM 661 C C . ASP A 1 83 ? 6.553 0.776 -21.244 1.00 50.91 83 ASP A C 1
ATOM 663 O O . ASP A 1 83 ? 6.790 1.255 -22.352 1.00 50.91 83 ASP A O 1
ATOM 667 N N . GLY A 1 84 ? 5.308 0.437 -20.910 1.00 54.94 84 GLY A N 1
ATOM 668 C CA . GLY A 1 84 ? 4.169 0.763 -21.764 1.00 54.94 84 GLY A CA 1
ATOM 669 C C . GLY A 1 84 ? 3.799 2.255 -21.673 1.00 54.94 84 GLY A C 1
ATOM 670 O O . GLY A 1 84 ? 3.898 2.838 -20.589 1.00 54.94 84 GLY A O 1
ATOM 671 N N . PRO A 1 85 ? 3.280 2.883 -22.745 1.00 55.50 85 PRO A N 1
ATOM 672 C CA . PRO A 1 85 ? 2.849 4.293 -22.784 1.00 55.50 85 PRO A CA 1
ATOM 673 C C . PRO A 1 85 ? 1.636 4.631 -21.884 1.00 55.50 85 PRO A C 1
ATOM 675 O O . PRO A 1 85 ? 1.000 5.662 -22.061 1.00 55.50 85 PRO A O 1
ATOM 678 N N . LYS A 1 86 ? 1.300 3.777 -20.912 1.00 77.50 86 LYS A N 1
ATOM 679 C CA . LYS A 1 86 ? 0.024 3.766 -20.181 1.00 77.50 86 LYS A CA 1
ATOM 680 C C . LYS A 1 86 ? 0.172 3.981 -18.669 1.00 77.50 86 LYS A C 1
ATOM 682 O O . LYS A 1 86 ? -0.681 3.533 -17.915 1.00 77.50 86 LYS A O 1
ATOM 687 N N . TRP A 1 87 ? 1.250 4.617 -18.195 1.00 85.06 87 TRP A N 1
ATOM 688 C CA . TRP A 1 87 ? 1.429 4.884 -16.752 1.00 85.06 87 TRP A CA 1
ATOM 689 C C . TRP A 1 87 ? 0.220 5.621 -16.155 1.00 85.06 87 TRP A C 1
ATOM 691 O O . TRP A 1 87 ? -0.327 5.188 -15.144 1.00 85.06 87 TRP A O 1
ATOM 701 N N . GLU A 1 88 ? -0.222 6.683 -16.835 1.00 87.44 88 GLU A N 1
ATOM 702 C CA . GLU A 1 88 ? -1.363 7.507 -16.425 1.00 87.44 88 GLU A CA 1
ATOM 703 C C . GLU A 1 88 ? -2.681 6.724 -16.404 1.00 87.44 88 GLU A C 1
ATOM 705 O O . GLU A 1 88 ? -3.419 6.798 -15.429 1.00 87.44 88 GLU A O 1
ATOM 710 N N . GLU A 1 89 ? -2.958 5.916 -17.429 1.00 88.19 89 GLU A N 1
ATOM 711 C CA . GLU A 1 89 ? -4.149 5.053 -17.451 1.00 88.19 89 GLU A CA 1
ATOM 712 C C . GLU A 1 89 ? -4.097 4.029 -16.309 1.00 88.19 89 GLU A C 1
ATOM 714 O O . GLU A 1 89 ? -5.042 3.863 -15.544 1.00 88.19 89 GLU A O 1
ATOM 719 N N . ARG A 1 90 ? -2.942 3.384 -16.131 1.00 85.56 90 ARG A N 1
ATOM 720 C CA . ARG A 1 90 ? -2.793 2.283 -15.185 1.00 85.56 90 ARG A CA 1
ATOM 721 C C . ARG A 1 90 ? -2.920 2.722 -13.735 1.00 85.56 90 ARG A C 1
ATOM 723 O O . ARG A 1 90 ? -3.524 2.005 -12.940 1.00 85.56 90 ARG A O 1
ATOM 730 N N . LYS A 1 91 ? -2.319 3.853 -13.361 1.00 90.31 91 LYS A N 1
ATOM 731 C CA . LYS A 1 91 ? -2.428 4.348 -11.984 1.00 90.31 91 LYS A CA 1
ATOM 732 C C . LYS A 1 91 ? -3.890 4.666 -11.648 1.00 90.31 91 LYS A C 1
ATOM 734 O O . LYS A 1 91 ? -4.337 4.343 -10.554 1.00 90.31 91 LYS A O 1
ATOM 739 N N . ILE A 1 92 ? -4.651 5.190 -12.612 1.00 92.88 92 ILE A N 1
ATOM 740 C CA . ILE A 1 92 ? -6.092 5.421 -12.465 1.00 92.88 92 ILE A CA 1
ATOM 741 C C . ILE A 1 92 ? -6.839 4.091 -12.307 1.00 92.88 92 ILE A C 1
ATOM 743 O O . ILE A 1 92 ? -7.627 3.956 -11.377 1.00 92.88 92 ILE A O 1
ATOM 747 N N . ASP A 1 93 ? -6.555 3.086 -13.139 1.00 90.12 93 ASP A N 1
ATOM 748 C CA . ASP A 1 93 ? -7.198 1.768 -13.038 1.00 90.12 93 ASP A CA 1
ATOM 749 C C . ASP A 1 93 ? -6.937 1.094 -11.682 1.00 90.12 93 ASP A C 1
ATOM 751 O O . ASP A 1 93 ? -7.863 0.592 -11.044 1.00 90.12 93 ASP A O 1
ATOM 755 N N . ILE A 1 94 ? -5.687 1.121 -11.204 1.00 90.94 94 ILE A N 1
ATOM 756 C CA . ILE A 1 94 ? -5.317 0.582 -9.887 1.00 90.94 94 ILE A CA 1
ATOM 757 C C . ILE A 1 94 ? -6.067 1.329 -8.780 1.00 90.94 94 ILE A C 1
ATOM 759 O O . ILE A 1 94 ? -6.661 0.691 -7.909 1.00 90.94 94 ILE A O 1
ATOM 763 N N . ALA A 1 95 ? -6.082 2.665 -8.822 1.00 95.56 95 ALA A N 1
ATOM 764 C CA . ALA A 1 95 ? -6.806 3.467 -7.843 1.00 95.56 95 ALA A CA 1
ATOM 765 C C . ALA A 1 95 ? -8.310 3.152 -7.862 1.00 95.56 95 ALA A C 1
ATOM 767 O O . ALA A 1 95 ? -8.900 2.961 -6.805 1.00 95.56 95 ALA A O 1
ATOM 768 N N . ASN A 1 96 ? -8.921 2.999 -9.039 1.00 94.06 96 ASN A N 1
ATOM 769 C CA . ASN A 1 96 ? -10.335 2.643 -9.174 1.00 94.06 96 ASN A CA 1
ATOM 770 C C . ASN A 1 96 ? -10.653 1.269 -8.571 1.00 94.06 96 ASN A C 1
ATOM 772 O O . ASN A 1 96 ? -11.673 1.119 -7.897 1.00 94.06 96 ASN A O 1
ATOM 776 N N . VAL A 1 97 ? -9.785 0.270 -8.758 1.00 91.56 97 VAL A N 1
ATOM 777 C CA . VAL A 1 97 ? -9.931 -1.043 -8.103 1.00 91.56 97 VAL A CA 1
ATOM 778 C C . VAL A 1 97 ? -9.887 -0.893 -6.581 1.00 91.56 97 VAL A C 1
ATOM 780 O O . VAL A 1 97 ? -10.739 -1.436 -5.879 1.00 91.56 97 VAL A O 1
ATOM 783 N N . ILE A 1 98 ? -8.938 -0.113 -6.058 1.00 94.12 98 ILE A N 1
ATOM 784 C CA . ILE A 1 98 ? -8.816 0.125 -4.615 1.00 94.12 98 ILE A CA 1
ATOM 785 C C . ILE A 1 98 ? -10.061 0.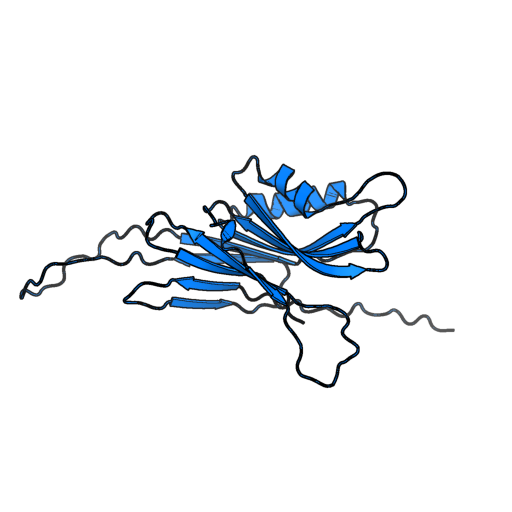841 -4.074 1.00 94.12 98 ILE A C 1
ATOM 787 O O . ILE A 1 98 ? -10.673 0.370 -3.116 1.00 94.12 98 ILE A O 1
ATOM 791 N N . LEU A 1 99 ? -10.479 1.935 -4.710 1.00 95.75 99 LEU A N 1
ATOM 792 C CA . LEU A 1 99 ? -11.618 2.742 -4.275 1.00 95.75 99 LEU A CA 1
ATOM 793 C C . LEU A 1 99 ? -12.938 1.965 -4.349 1.00 95.75 99 LEU A C 1
ATOM 795 O O . LEU A 1 99 ? -13.723 2.019 -3.404 1.00 95.75 99 LEU A O 1
ATOM 799 N N . SER A 1 100 ? -13.161 1.195 -5.418 1.00 92.88 100 SER A N 1
ATOM 800 C CA . SER A 1 100 ? -14.366 0.363 -5.566 1.00 92.88 100 SER A CA 1
ATOM 801 C C . SER A 1 100 ? -14.422 -0.796 -4.570 1.00 92.88 100 SER A C 1
ATOM 803 O O . SER A 1 100 ? -15.513 -1.174 -4.150 1.00 92.88 100 SER A O 1
ATOM 805 N N . SER A 1 101 ? -13.272 -1.325 -4.136 1.00 93.12 101 SER A N 1
ATOM 806 C CA . SER A 1 101 ? -13.227 -2.335 -3.070 1.00 93.12 101 SER A CA 1
ATOM 807 C C . SER A 1 101 ? -13.629 -1.778 -1.701 1.00 93.12 101 SER A C 1
ATOM 809 O O . SER A 1 101 ? -14.004 -2.541 -0.813 1.00 93.12 101 SER A O 1
ATOM 811 N N . ASN A 1 102 ? -13.516 -0.456 -1.516 1.00 93.44 102 ASN A N 1
ATOM 812 C CA . ASN A 1 102 ? -13.717 0.238 -0.248 1.00 93.44 102 ASN A CA 1
ATOM 813 C C . ASN A 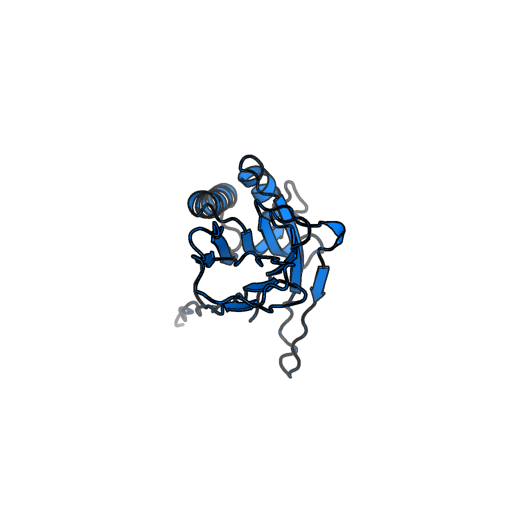1 102 ? -12.913 -0.363 0.931 1.00 93.44 102 ASN A C 1
ATOM 815 O O . ASN A 1 102 ? -13.300 -0.177 2.082 1.00 93.44 102 ASN A O 1
ATOM 819 N N . ALA A 1 103 ? -11.795 -1.053 0.670 1.00 91.75 103 ALA A N 1
ATOM 820 C CA . ALA A 1 103 ? -11.031 -1.763 1.695 1.00 91.75 103 ALA A CA 1
ATOM 821 C C . ALA A 1 103 ? -10.518 -0.835 2.812 1.00 91.75 103 ALA A C 1
ATOM 823 O O . ALA A 1 103 ? -10.081 0.284 2.543 1.00 91.75 103 ALA A O 1
ATOM 824 N N . ASP A 1 104 ? -10.535 -1.300 4.061 1.00 93.06 104 ASP A N 1
ATOM 825 C CA . ASP A 1 104 ? -9.959 -0.591 5.208 1.00 93.06 104 ASP A CA 1
ATOM 826 C C . ASP A 1 104 ? -8.427 -0.581 5.143 1.00 93.06 104 ASP A C 1
ATOM 828 O O . ASP A 1 104 ? -7.805 0.406 5.531 1.00 93.06 104 ASP A O 1
ATOM 832 N N . PHE A 1 105 ? -7.827 -1.655 4.617 1.00 95.19 105 PHE A N 1
ATOM 833 C CA . PHE A 1 105 ? -6.385 -1.808 4.438 1.00 95.19 105 PHE A CA 1
ATOM 834 C C . PHE A 1 105 ? -6.074 -2.431 3.076 1.00 95.19 105 PHE A C 1
ATOM 836 O O . PHE A 1 105 ? -6.721 -3.382 2.646 1.00 95.19 105 PHE A O 1
ATOM 843 N N . VAL A 1 106 ? -5.052 -1.916 2.411 1.00 96.19 106 VAL A N 1
ATOM 844 C CA . VAL A 1 106 ? -4.628 -2.297 1.070 1.00 96.19 106 VAL A CA 1
ATOM 845 C C . VAL A 1 106 ? -3.140 -2.598 1.116 1.00 96.19 106 VAL A C 1
ATOM 847 O O . VAL A 1 106 ? -2.346 -1.741 1.484 1.00 96.19 106 VAL A O 1
ATOM 850 N N . SER A 1 107 ? -2.762 -3.800 0.712 1.00 95.75 107 SER A N 1
ATOM 851 C CA . SER A 1 107 ? -1.388 -4.253 0.524 1.00 95.75 107 SER A CA 1
ATOM 852 C C . SER A 1 107 ? -1.076 -4.271 -0.968 1.00 95.75 107 SER A C 1
ATOM 854 O O . SER A 1 107 ? -1.773 -4.942 -1.733 1.00 95.75 107 SER A O 1
ATOM 856 N N . LEU A 1 108 ? -0.050 -3.531 -1.387 1.00 93.50 108 LEU A N 1
ATOM 857 C CA . LEU A 1 108 ? 0.382 -3.458 -2.778 1.00 93.50 108 LEU A CA 1
ATOM 858 C C . LEU A 1 108 ? 1.794 -4.016 -2.942 1.00 93.50 108 LEU A C 1
ATOM 860 O O . LEU A 1 108 ? 2.743 -3.530 -2.325 1.00 93.50 108 LEU A O 1
ATOM 864 N N . ASN A 1 109 ? 1.937 -4.980 -3.845 1.00 92.25 109 ASN A N 1
ATOM 865 C CA . ASN A 1 109 ? 3.229 -5.533 -4.245 1.00 92.25 109 ASN A CA 1
ATOM 866 C C . ASN A 1 109 ? 3.637 -4.997 -5.615 1.00 92.25 109 ASN A C 1
ATOM 868 O O . ASN A 1 109 ? 2.777 -4.612 -6.404 1.00 92.25 109 ASN A O 1
ATOM 872 N N . GLU A 1 110 ? 4.940 -5.018 -5.903 1.00 90.19 110 GLU A N 1
ATOM 873 C CA . GLU A 1 110 ? 5.514 -4.555 -7.174 1.00 90.19 110 GLU A CA 1
ATOM 874 C C . GLU A 1 110 ? 5.359 -3.041 -7.423 1.00 90.19 110 GLU A C 1
ATOM 876 O O . GLU A 1 110 ? 5.344 -2.574 -8.562 1.00 90.19 110 GLU A O 1
ATOM 881 N N . ILE A 1 111 ? 5.307 -2.245 -6.351 1.00 92.06 111 ILE A N 1
ATOM 882 C CA . ILE A 1 111 ? 5.240 -0.783 -6.437 1.00 92.06 111 ILE A CA 1
ATOM 883 C C . ILE A 1 111 ? 6.584 -0.230 -6.897 1.00 92.06 111 ILE A C 1
ATOM 885 O O . ILE A 1 111 ? 7.609 -0.449 -6.250 1.00 92.06 111 ILE A O 1
ATOM 889 N N . ARG A 1 112 ? 6.574 0.504 -8.015 1.00 89.25 112 ARG A N 1
ATOM 890 C CA . ARG A 1 112 ? 7.778 1.062 -8.634 1.00 89.25 112 ARG A CA 1
ATOM 891 C C . ARG A 1 112 ? 7.929 2.562 -8.449 1.00 89.25 112 ARG A C 1
ATOM 893 O O . ARG A 1 112 ? 6.976 3.336 -8.565 1.00 89.25 112 ARG A O 1
ATOM 900 N N . ARG A 1 113 ? 9.188 2.959 -8.295 1.00 89.31 113 ARG A N 1
ATOM 901 C CA . ARG A 1 113 ? 9.675 4.313 -8.539 1.00 89.31 113 ARG A CA 1
ATOM 902 C C . ARG A 1 113 ? 10.774 4.228 -9.590 1.00 89.31 113 ARG A C 1
ATOM 904 O O . ARG A 1 113 ? 11.735 3.495 -9.402 1.00 89.31 113 ARG A O 1
ATOM 911 N N . GLN A 1 114 ? 10.619 4.953 -10.688 1.00 86.06 114 GLN A N 1
ATOM 912 C CA . GLN A 1 114 ? 11.577 5.028 -11.783 1.00 86.06 114 GLN A CA 1
ATOM 913 C C . GLN A 1 114 ? 12.176 6.432 -11.798 1.00 86.06 114 GLN A C 1
ATOM 915 O O . GLN A 1 114 ? 11.519 7.395 -12.202 1.00 86.06 114 GLN A O 1
ATOM 920 N N . GLY A 1 115 ? 13.421 6.547 -11.339 1.00 76.06 115 GLY A N 1
ATOM 921 C CA . GLY A 1 115 ? 14.215 7.751 -11.537 1.00 76.06 115 GLY A CA 1
ATOM 922 C C . GLY A 1 115 ? 14.690 7.826 -12.978 1.00 76.06 115 GLY A C 1
ATOM 923 O O . GLY A 1 115 ? 15.408 6.943 -13.448 1.00 76.06 115 GLY A O 1
ATOM 924 N N . ASN A 1 116 ? 14.278 8.871 -13.688 1.00 68.75 116 ASN A N 1
ATOM 925 C CA . ASN A 1 116 ? 14.731 9.124 -15.046 1.00 68.75 116 ASN A CA 1
ATOM 926 C C . ASN A 1 116 ? 15.751 10.267 -15.032 1.00 68.75 116 ASN A C 1
ATOM 928 O O . ASN A 1 116 ? 15.520 11.294 -14.400 1.00 68.75 116 ASN A O 1
ATOM 932 N N . THR A 1 117 ? 16.858 10.126 -15.760 1.00 58.06 117 THR A N 1
ATOM 933 C CA . THR A 1 117 ? 17.908 11.156 -15.848 1.00 58.06 117 THR A CA 1
ATOM 934 C C . THR A 1 117 ? 17.486 12.386 -16.656 1.00 58.06 117 THR A C 1
ATOM 936 O O . THR A 1 117 ? 18.259 13.335 -16.744 1.00 58.06 117 THR A O 1
ATOM 939 N N . SER A 1 118 ? 16.295 12.389 -17.276 1.00 53.38 118 SER A N 1
ATOM 940 C CA . SER A 1 118 ? 16.023 13.334 -18.363 1.00 53.38 118 SER A CA 1
ATOM 941 C C . SER A 1 118 ? 14.658 14.021 -18.448 1.00 53.38 118 SER A C 1
ATOM 943 O O . SER A 1 118 ? 14.561 14.814 -19.377 1.00 53.38 118 SER A O 1
ATOM 945 N N . ARG A 1 119 ? 13.661 13.848 -17.545 1.00 57.59 119 ARG A N 1
ATOM 946 C CA . ARG A 1 119 ? 12.602 14.887 -17.320 1.00 57.59 119 ARG A CA 1
ATOM 947 C C . ARG A 1 119 ? 11.530 14.618 -16.250 1.00 57.59 119 ARG A C 1
ATOM 949 O O . ARG A 1 119 ? 11.118 15.589 -15.634 1.00 57.59 119 ARG A O 1
ATOM 956 N N . GLU A 1 120 ? 11.098 13.385 -15.971 1.00 67.81 120 GLU A N 1
ATOM 957 C CA . GLU A 1 120 ? 10.095 13.133 -14.912 1.00 67.81 120 GLU A CA 1
ATOM 958 C C . GLU A 1 120 ? 10.332 11.807 -14.179 1.00 67.81 120 GLU A C 1
ATOM 960 O O . GLU A 1 120 ? 10.514 10.756 -14.800 1.00 67.81 120 GLU A O 1
ATOM 965 N N . THR A 1 121 ? 10.310 11.864 -12.846 1.00 76.81 121 THR A N 1
ATOM 966 C CA . THR A 1 121 ? 10.351 10.688 -11.970 1.00 76.81 121 THR A CA 1
ATOM 967 C C . THR A 1 121 ? 8.950 10.106 -11.860 1.00 76.81 121 THR A C 1
ATOM 969 O O . THR A 1 121 ? 8.048 10.753 -11.331 1.00 76.81 121 THR A O 1
ATOM 972 N N . LYS A 1 122 ? 8.768 8.864 -12.310 1.00 87.75 122 LYS A N 1
ATOM 973 C CA . LYS A 1 122 ? 7.512 8.129 -12.115 1.00 87.75 122 LYS A CA 1
ATOM 974 C C . LYS A 1 122 ? 7.545 7.463 -10.750 1.00 87.75 122 LYS A C 1
ATOM 976 O O . LYS A 1 122 ? 8.460 6.693 -10.469 1.00 87.75 122 LYS A O 1
ATOM 981 N N . ASN A 1 123 ? 6.579 7.755 -9.888 1.00 91.69 123 ASN A N 1
ATOM 982 C CA . ASN A 1 123 ? 6.540 7.215 -8.532 1.00 91.69 123 ASN A CA 1
ATOM 983 C C . ASN A 1 123 ? 5.123 6.751 -8.200 1.00 91.69 123 ASN A C 1
ATOM 985 O O . ASN A 1 123 ? 4.275 7.561 -7.833 1.00 91.69 123 ASN A O 1
ATOM 989 N N . MET A 1 124 ? 4.889 5.440 -8.318 1.00 92.38 124 MET A N 1
ATOM 990 C CA . MET A 1 124 ? 3.556 4.862 -8.148 1.00 92.38 124 MET A CA 1
ATOM 991 C C . MET A 1 124 ? 3.023 5.102 -6.737 1.00 92.38 124 MET A C 1
ATOM 993 O O . MET A 1 124 ? 1.840 5.370 -6.578 1.00 92.38 124 MET A O 1
ATOM 997 N N . PHE A 1 125 ? 3.883 5.060 -5.715 1.00 95.12 125 PHE A N 1
ATOM 998 C CA . PHE A 1 125 ? 3.456 5.330 -4.345 1.00 95.12 125 PHE A CA 1
ATOM 999 C C . PHE A 1 125 ? 2.935 6.764 -4.196 1.00 95.12 125 PHE A C 1
ATOM 1001 O O . PHE A 1 125 ? 1.808 6.955 -3.754 1.00 95.12 125 PHE A O 1
ATOM 1008 N N . THR A 1 126 ? 3.702 7.759 -4.648 1.00 95.56 126 THR A N 1
ATOM 1009 C CA . THR A 1 126 ? 3.286 9.170 -4.584 1.00 95.56 126 THR A CA 1
ATOM 1010 C C . THR A 1 126 ? 2.055 9.456 -5.446 1.00 95.56 126 THR A C 1
ATOM 1012 O O . THR A 1 126 ? 1.210 10.267 -5.070 1.00 95.56 126 THR A O 1
ATOM 1015 N N . ASP A 1 127 ? 1.926 8.803 -6.600 1.00 95.25 127 ASP A N 1
ATOM 1016 C CA . ASP A 1 127 ? 0.718 8.903 -7.420 1.00 95.25 127 ASP A CA 1
ATOM 1017 C C . ASP A 1 127 ? -0.505 8.307 -6.702 1.00 95.25 127 ASP A C 1
ATOM 1019 O O . ASP A 1 127 ? -1.572 8.921 -6.698 1.00 95.25 127 ASP A O 1
ATOM 1023 N N . MET A 1 128 ? -0.352 7.152 -6.048 1.00 96.81 128 MET A N 1
ATOM 1024 C CA . MET A 1 128 ? -1.411 6.538 -5.243 1.00 96.81 128 MET A CA 1
ATOM 1025 C C . MET A 1 128 ? -1.767 7.390 -4.020 1.00 96.81 128 MET A C 1
ATOM 1027 O O . MET A 1 128 ? -2.947 7.547 -3.736 1.00 96.81 128 MET A O 1
ATOM 1031 N N . GLU A 1 129 ? -0.802 8.010 -3.333 1.00 97.38 129 GLU A N 1
ATOM 1032 C CA . GLU A 1 129 ? -1.087 8.950 -2.235 1.00 97.38 129 GLU A CA 1
ATOM 1033 C C . GLU A 1 129 ? -1.987 10.103 -2.697 1.00 97.38 129 GLU A C 1
ATOM 1035 O O . GLU A 1 129 ? -2.948 10.452 -2.014 1.00 97.38 129 GLU A O 1
ATOM 1040 N N . LYS A 1 130 ? -1.728 10.665 -3.884 1.00 98.06 130 LYS A N 1
ATOM 1041 C CA . LYS A 1 130 ? -2.554 11.742 -4.453 1.00 98.06 130 LYS A CA 1
ATOM 1042 C C . LYS A 1 130 ? -3.954 11.270 -4.838 1.00 98.06 130 LYS A C 1
ATOM 1044 O O . LYS A 1 130 ? -4.911 12.012 -4.646 1.00 98.06 130 LYS A O 1
ATOM 1049 N N . LEU A 1 131 ? -4.069 10.068 -5.404 1.00 97.94 131 LEU A N 1
ATOM 1050 C CA . LEU A 1 131 ? -5.341 9.524 -5.886 1.00 97.94 131 LEU A CA 1
ATOM 1051 C C . LEU A 1 131 ? -6.216 8.975 -4.753 1.00 97.94 131 LEU A C 1
ATOM 1053 O O . LEU A 1 131 ? -7.433 9.093 -4.816 1.00 97.94 131 LEU A O 1
ATOM 1057 N N . LEU A 1 132 ? -5.616 8.391 -3.715 1.00 98.25 132 LEU A N 1
ATOM 1058 C CA . LEU A 1 132 ? -6.327 7.740 -2.612 1.00 98.25 132 LEU A CA 1
ATOM 1059 C C . LEU A 1 132 ? -6.476 8.650 -1.381 1.00 98.25 132 LEU A C 1
ATOM 1061 O O . LEU A 1 132 ? -7.425 8.486 -0.614 1.00 98.25 132 LEU A O 1
ATOM 1065 N N . GLY A 1 133 ? -5.585 9.630 -1.200 1.00 98.06 133 GLY A N 1
ATOM 1066 C CA . GLY A 1 133 ? -5.591 10.570 -0.073 1.00 98.06 133 GLY A CA 1
ATOM 1067 C C . GLY A 1 133 ? -6.914 11.322 0.128 1.00 98.06 133 GLY A C 1
ATOM 1068 O O . GLY A 1 133 ? -7.427 11.323 1.249 1.00 98.06 133 GLY A O 1
ATOM 1069 N N . PRO A 1 134 ? -7.544 11.880 -0.928 1.00 98.44 134 PRO A N 1
ATOM 1070 C CA . PRO A 1 134 ? -8.866 12.509 -0.826 1.00 98.44 134 PRO A CA 1
ATOM 1071 C C . PRO A 1 134 ? -9.977 11.577 -0.315 1.00 98.44 134 PRO A C 1
ATOM 1073 O O . PRO A 1 134 ? -11.021 12.050 0.124 1.00 98.44 134 PRO A O 1
ATOM 1076 N N . HIS A 1 135 ? -9.754 10.259 -0.346 1.00 97.94 135 HIS A N 1
ATOM 1077 C CA . HIS A 1 135 ? -10.677 9.228 0.130 1.00 97.94 135 HIS A CA 1
ATOM 1078 C C . HIS A 1 135 ? -10.292 8.667 1.512 1.00 97.94 135 HIS A C 1
ATOM 1080 O O . HIS A 1 135 ? -10.792 7.614 1.916 1.00 97.94 135 HIS A O 1
ATOM 1086 N N . GLY A 1 136 ? -9.404 9.358 2.234 1.00 97.81 136 GLY A N 1
ATOM 1087 C CA . GLY A 1 136 ? -9.005 9.023 3.601 1.00 97.81 136 GLY A CA 1
ATOM 1088 C C . GLY A 1 136 ? -7.919 7.955 3.709 1.00 97.81 136 GLY A C 1
ATOM 1089 O O . GLY A 1 136 ? -7.646 7.491 4.812 1.00 97.81 136 GLY A O 1
ATOM 1090 N N . TYR A 1 137 ? -7.296 7.551 2.599 1.00 98.31 137 TYR A N 1
ATOM 1091 C CA . TYR A 1 137 ? -6.177 6.616 2.652 1.00 98.31 137 TYR A CA 1
ATOM 1092 C C . TYR A 1 137 ? -4.866 7.328 2.979 1.00 98.31 137 TYR A C 1
ATOM 1094 O O . TYR A 1 137 ? -4.532 8.364 2.411 1.00 98.31 137 TYR A O 1
ATOM 1102 N N . SER A 1 138 ? -4.075 6.697 3.834 1.00 97.81 138 SER A N 1
ATOM 1103 C CA . SER A 1 138 ? -2.683 7.053 4.106 1.00 97.81 138 SER A CA 1
ATOM 1104 C C . SER A 1 138 ? -1.820 5.795 4.068 1.00 97.81 138 SER A C 1
ATOM 1106 O O . SER A 1 138 ? -2.341 4.688 4.202 1.00 97.81 138 SER A O 1
ATOM 1108 N N . GLY A 1 139 ? -0.518 5.926 3.826 1.00 97.44 139 GLY A N 1
ATOM 1109 C CA . GLY A 1 139 ? 0.311 4.759 3.547 1.00 97.44 139 GLY A CA 1
ATOM 1110 C C . GLY A 1 139 ? 1.801 4.975 3.734 1.00 97.44 139 GLY A C 1
ATOM 1111 O O . GLY A 1 139 ? 2.260 6.069 4.062 1.00 97.44 139 GLY A O 1
ATOM 1112 N N . ALA A 1 140 ? 2.557 3.908 3.494 1.00 97.06 140 ALA A N 1
ATOM 1113 C CA . ALA A 1 140 ? 4.009 3.949 3.389 1.00 97.06 140 ALA A CA 1
ATOM 1114 C C . ALA A 1 140 ? 4.500 2.970 2.316 1.00 97.06 140 ALA A C 1
ATOM 1116 O O . ALA A 1 140 ? 3.812 2.010 1.960 1.00 97.06 140 ALA A O 1
ATOM 1117 N N . PHE A 1 141 ? 5.712 3.215 1.824 1.00 95.94 141 PHE A N 1
ATOM 1118 C CA . PHE A 1 141 ? 6.394 2.395 0.829 1.00 95.94 141 PHE A CA 1
ATOM 1119 C C . PHE A 1 141 ? 7.766 1.970 1.335 1.00 95.94 141 PHE A C 1
ATOM 1121 O O . PHE A 1 141 ? 8.511 2.779 1.888 1.00 95.94 141 PHE A O 1
ATOM 1128 N N . GLN A 1 142 ? 8.117 0.716 1.066 1.00 95.31 142 GLN A N 1
ATOM 1129 C CA . GLN A 1 142 ? 9.415 0.150 1.382 1.00 95.31 142 GLN A CA 1
ATOM 1130 C C . GLN A 1 142 ? 10.048 -0.467 0.134 1.00 95.31 142 GLN A C 1
ATOM 1132 O O . GLN A 1 142 ? 9.540 -1.469 -0.383 1.00 95.31 142 GLN A O 1
ATOM 1137 N N . PRO A 1 143 ? 11.188 0.077 -0.331 1.00 92.31 143 PRO A N 1
ATOM 1138 C CA . PRO A 1 143 ? 11.984 -0.551 -1.373 1.00 92.31 143 PRO A CA 1
ATOM 1139 C C . PRO A 1 143 ? 12.406 -1.968 -0.978 1.00 92.31 143 PRO A C 1
ATOM 1141 O O . PRO A 1 143 ? 12.877 -2.206 0.138 1.00 92.31 143 PRO A O 1
ATOM 1144 N N . ALA A 1 144 ? 12.288 -2.890 -1.928 1.00 89.19 144 ALA A N 1
ATOM 1145 C CA . ALA A 1 144 ? 12.767 -4.262 -1.816 1.00 89.19 144 ALA A CA 1
ATOM 1146 C C . ALA A 1 144 ? 13.909 -4.523 -2.812 1.00 89.19 144 ALA A C 1
ATOM 1148 O O . ALA A 1 144 ? 14.916 -5.133 -2.469 1.00 89.19 144 ALA A O 1
ATOM 1149 N N . MET A 1 145 ? 13.819 -3.991 -4.030 1.00 87.38 145 MET A N 1
ATOM 1150 C CA . MET A 1 145 ? 14.784 -4.212 -5.102 1.00 87.38 145 MET A CA 1
ATOM 1151 C C . MET A 1 145 ? 15.212 -2.895 -5.751 1.00 87.38 145 MET A C 1
ATOM 1153 O O . MET A 1 145 ? 14.395 -2.003 -5.950 1.00 87.38 145 MET A O 1
ATOM 1157 N N . TYR A 1 146 ? 16.494 -2.796 -6.107 1.00 85.81 146 TYR A N 1
ATOM 1158 C CA . TYR A 1 146 ? 17.093 -1.659 -6.813 1.00 85.81 146 TYR A CA 1
ATOM 1159 C C . TYR A 1 146 ? 17.610 -2.135 -8.178 1.00 85.81 146 TYR A C 1
ATOM 1161 O O . TYR A 1 146 ? 18.254 -3.186 -8.253 1.00 85.81 146 TYR A O 1
ATOM 1169 N N . TYR A 1 147 ? 17.350 -1.377 -9.245 1.00 81.12 147 TYR A N 1
ATOM 1170 C CA . TYR A 1 147 ? 17.704 -1.738 -10.622 1.00 81.12 147 TYR A CA 1
ATOM 1171 C C . TYR A 1 147 ? 18.706 -0.763 -11.221 1.00 81.12 147 TYR A C 1
ATOM 1173 O O . TYR A 1 147 ? 18.338 0.363 -11.524 1.00 81.12 147 TYR A O 1
ATOM 1181 N N . GLY A 1 148 ? 19.925 -1.224 -11.522 1.00 76.31 148 GLY A N 1
ATOM 1182 C CA . GLY A 1 148 ? 20.907 -0.474 -12.318 1.00 76.31 148 GLY A CA 1
ATOM 1183 C C . GLY A 1 148 ? 21.398 0.819 -11.650 1.00 76.31 148 GLY A C 1
ATOM 1184 O O . GLY A 1 148 ? 22.533 0.860 -11.185 1.00 76.31 148 GLY A O 1
ATOM 1185 N N . ASN A 1 149 ? 20.552 1.854 -11.606 1.00 70.19 149 ASN A N 1
ATOM 1186 C CA . ASN A 1 149 ? 20.726 3.084 -10.838 1.00 70.19 149 ASN A CA 1
ATOM 1187 C C . ASN A 1 149 ? 19.966 3.025 -9.494 1.00 70.19 149 ASN A C 1
ATOM 1189 O O . ASN A 1 149 ? 19.001 2.282 -9.326 1.00 70.19 149 ASN A O 1
ATOM 1193 N N . ILE A 1 150 ? 20.406 3.812 -8.508 1.00 71.25 150 ILE A N 1
ATOM 1194 C CA . ILE A 1 150 ? 19.799 3.822 -7.162 1.00 71.25 150 ILE A CA 1
ATOM 1195 C C . ILE A 1 150 ? 18.359 4.363 -7.152 1.00 71.25 150 ILE A C 1
ATOM 1197 O O . ILE A 1 150 ? 17.614 4.140 -6.196 1.00 71.25 150 ILE A O 1
ATOM 1201 N N . ASP A 1 151 ? 17.967 5.064 -8.215 1.00 79.31 151 ASP A N 1
ATOM 1202 C CA . ASP A 1 151 ? 16.690 5.766 -8.294 1.00 79.31 151 ASP A CA 1
ATOM 1203 C C . ASP A 1 151 ? 15.563 4.910 -8.878 1.00 79.31 151 ASP A C 1
ATOM 1205 O O . ASP A 1 151 ? 14.389 5.252 -8.707 1.00 79.31 151 ASP A O 1
ATOM 1209 N N . THR A 1 152 ? 15.893 3.790 -9.530 1.00 86.81 152 THR A N 1
ATOM 1210 C CA . THR A 1 152 ? 14.907 2.814 -10.000 1.00 86.81 152 THR A CA 1
ATOM 1211 C C . THR A 1 152 ? 14.764 1.698 -8.981 1.00 86.81 152 THR A C 1
ATOM 1213 O O . THR A 1 152 ? 15.660 0.873 -8.802 1.00 86.81 152 THR A O 1
ATOM 1216 N N . VAL A 1 153 ? 13.615 1.663 -8.313 1.00 90.00 153 VAL A N 1
ATOM 1217 C CA . VAL A 1 153 ? 13.320 0.702 -7.252 1.00 90.00 153 VAL A CA 1
ATOM 1218 C C . VAL A 1 153 ? 11.948 0.078 -7.419 1.00 90.00 153 VAL A C 1
ATOM 1220 O O . VAL A 1 153 ? 11.015 0.701 -7.924 1.00 90.00 153 VAL A O 1
ATOM 1223 N N . GLU A 1 154 ? 11.829 -1.150 -6.938 1.00 90.75 154 GLU A N 1
ATOM 1224 C CA . GLU A 1 154 ? 10.573 -1.863 -6.746 1.00 90.75 154 GLU A CA 1
ATOM 1225 C C . GLU A 1 154 ? 10.464 -2.280 -5.282 1.00 90.75 154 GLU A C 1
ATOM 1227 O O . GLU A 1 154 ? 11.469 -2.547 -4.618 1.00 90.75 154 GLU A O 1
ATOM 1232 N N . GLY A 1 155 ? 9.252 -2.319 -4.751 1.00 92.69 155 GLY A N 1
ATOM 1233 C CA . GLY A 1 155 ? 9.024 -2.690 -3.369 1.00 92.69 155 GLY A CA 1
ATOM 1234 C C . GLY A 1 155 ? 7.574 -3.010 -3.076 1.00 92.69 155 GLY A C 1
ATOM 1235 O O . GLY A 1 155 ? 6.789 -3.337 -3.969 1.00 92.69 155 GLY A O 1
ATOM 1236 N N . VAL A 1 156 ? 7.241 -2.900 -1.800 1.00 94.31 156 VAL A N 1
ATOM 1237 C CA . VAL A 1 156 ? 5.889 -3.103 -1.291 1.00 94.31 156 VAL A CA 1
ATOM 1238 C C . VAL A 1 156 ? 5.391 -1.811 -0.660 1.00 94.31 156 VAL A C 1
ATOM 1240 O O . VAL A 1 156 ? 6.177 -1.009 -0.152 1.00 94.31 156 VAL A O 1
ATOM 1243 N N . ALA A 1 157 ? 4.087 -1.591 -0.709 1.00 96.56 157 ALA A N 1
ATOM 1244 C CA . ALA A 1 157 ? 3.438 -0.476 -0.043 1.00 96.56 157 ALA A CA 1
ATOM 1245 C C . ALA A 1 157 ? 2.163 -0.944 0.643 1.00 96.56 157 ALA A C 1
ATOM 1247 O O . ALA A 1 157 ? 1.606 -1.990 0.308 1.00 96.56 157 ALA A O 1
ATOM 1248 N N . PHE A 1 158 ? 1.667 -0.124 1.558 1.00 97.44 158 PHE A N 1
ATOM 1249 C CA . PHE A 1 158 ? 0.304 -0.251 2.040 1.00 97.44 158 PHE A CA 1
ATOM 1250 C C . PHE A 1 158 ? -0.420 1.087 1.990 1.00 97.44 158 PHE A C 1
ATOM 1252 O O . PHE A 1 158 ? 0.213 2.140 2.044 1.00 97.44 158 PHE A O 1
ATOM 1259 N N . PHE A 1 159 ? -1.747 1.021 1.929 1.00 98.19 159 PHE A N 1
ATOM 1260 C CA . PHE A 1 159 ? -2.653 2.146 2.122 1.00 98.19 159 PHE A CA 1
ATOM 1261 C C . PHE A 1 159 ? -3.769 1.729 3.075 1.00 98.19 159 PHE A C 1
ATOM 1263 O O . PHE A 1 159 ? -4.273 0.617 2.989 1.00 98.19 159 PHE A O 1
ATOM 1270 N N . THR A 1 160 ? -4.174 2.598 3.989 1.00 97.44 160 THR A N 1
ATOM 1271 C CA . THR A 1 160 ? -5.181 2.287 5.006 1.00 97.44 160 THR A CA 1
ATOM 1272 C C . THR A 1 160 ? -6.034 3.507 5.324 1.00 97.44 160 THR A C 1
ATOM 1274 O O . THR A 1 160 ? -5.538 4.633 5.300 1.00 97.44 160 THR A O 1
ATOM 1277 N N . LYS A 1 161 ? -7.313 3.272 5.631 1.00 95.75 161 LYS A N 1
ATOM 1278 C CA . LYS A 1 161 ? -8.224 4.265 6.232 1.00 95.75 161 LYS A CA 1
ATOM 1279 C C . LYS A 1 161 ? -8.134 4.290 7.758 1.00 95.75 161 LYS A C 1
ATOM 1281 O O . LYS A 1 161 ? -8.691 5.172 8.403 1.00 95.75 161 LYS A O 1
ATOM 1286 N N . LEU A 1 162 ? -7.492 3.279 8.338 1.00 93.12 162 LEU A N 1
ATOM 1287 C CA . LEU A 1 162 ? -7.263 3.163 9.773 1.00 93.12 162 LEU A CA 1
ATOM 1288 C C . LEU A 1 162 ? -6.047 3.996 10.180 1.00 93.12 162 LEU A C 1
ATOM 1290 O O . LEU A 1 162 ? -5.099 4.142 9.408 1.00 93.12 162 LEU A O 1
ATOM 1294 N N . ASN A 1 163 ? -6.037 4.468 11.423 1.00 93.69 163 ASN A N 1
ATOM 1295 C CA . ASN A 1 163 ? -4.884 5.162 11.985 1.00 93.69 163 ASN A CA 1
ATOM 1296 C C . ASN A 1 163 ? -3.741 4.164 12.187 1.00 93.69 163 ASN A C 1
ATOM 1298 O O . ASN A 1 163 ? -3.865 3.249 12.998 1.00 93.69 163 ASN A O 1
ATOM 1302 N N . PHE A 1 164 ? -2.626 4.334 11.483 1.00 94.00 164 PHE A N 1
ATOM 1303 C CA . PHE A 1 164 ? -1.414 3.555 11.733 1.00 94.00 164 PHE A CA 1
ATOM 1304 C C . PHE A 1 164 ? -0.399 4.371 12.536 1.00 94.00 164 PHE A C 1
ATOM 1306 O O . PHE A 1 164 ? -0.351 5.597 12.424 1.00 94.00 164 PHE A O 1
ATOM 1313 N N . ILE A 1 165 ? 0.405 3.698 13.358 1.00 92.69 165 ILE A N 1
ATOM 1314 C CA . ILE A 1 165 ? 1.443 4.344 14.171 1.00 92.69 165 ILE A CA 1
ATOM 1315 C C . ILE A 1 165 ? 2.706 4.428 13.316 1.00 92.69 165 ILE A C 1
ATOM 1317 O O . ILE A 1 165 ? 3.445 3.453 13.179 1.00 92.69 165 ILE A O 1
ATOM 1321 N N . LYS A 1 166 ? 2.911 5.575 12.665 1.00 93.69 166 LYS A N 1
ATOM 1322 C CA . LYS A 1 166 ? 3.933 5.754 11.624 1.00 93.69 166 LYS A CA 1
ATOM 1323 C C . LYS A 1 166 ? 5.344 5.437 12.116 1.00 93.69 166 LYS A C 1
ATOM 1325 O O . LYS A 1 166 ? 6.125 4.851 11.375 1.00 93.69 166 LYS A O 1
ATOM 1330 N N . GLU A 1 167 ? 5.648 5.804 13.352 1.00 94.50 167 GLU A N 1
ATOM 1331 C CA . GLU A 1 167 ? 6.952 5.629 13.992 1.00 94.50 167 GLU A CA 1
ATOM 1332 C C . GLU A 1 167 ? 7.256 4.159 14.322 1.00 94.50 167 GLU A C 1
ATOM 1334 O O . GLU A 1 167 ? 8.417 3.798 14.494 1.00 94.50 167 GLU A O 1
ATOM 1339 N N . GLU A 1 168 ? 6.230 3.307 14.379 1.00 94.12 168 GLU A N 1
ATOM 1340 C CA . GLU A 1 168 ? 6.344 1.877 14.682 1.00 94.12 168 GLU A CA 1
ATOM 1341 C C . GLU A 1 168 ? 6.236 0.988 13.430 1.00 94.12 168 GLU A C 1
ATOM 1343 O O . GLU A 1 168 ? 6.271 -0.241 13.528 1.00 94.12 168 GLU A O 1
ATOM 1348 N N . VAL A 1 169 ? 6.106 1.579 12.237 1.00 95.19 169 VAL A N 1
ATOM 1349 C CA . VAL A 1 169 ? 6.187 0.820 10.985 1.00 95.19 169 VAL A CA 1
ATOM 1350 C C . VAL A 1 169 ? 7.621 0.329 10.812 1.00 95.19 169 VAL A C 1
ATOM 1352 O O . VAL A 1 169 ? 8.550 1.126 10.687 1.00 95.19 169 VAL A O 1
ATOM 1355 N N . THR A 1 170 ? 7.807 -0.990 10.772 1.00 95.81 170 THR A N 1
ATOM 1356 C CA . THR A 1 170 ? 9.132 -1.604 10.628 1.00 95.81 170 THR A CA 1
ATOM 1357 C C . THR A 1 170 ? 9.242 -2.404 9.338 1.00 95.81 170 THR A C 1
ATOM 1359 O O . THR A 1 170 ? 8.272 -2.968 8.833 1.00 95.81 170 THR A O 1
ATOM 1362 N N . ALA A 1 171 ? 10.455 -2.447 8.788 1.00 94.75 171 ALA A N 1
ATOM 1363 C CA . ALA A 1 171 ? 10.787 -3.206 7.592 1.00 94.75 171 ALA A CA 1
ATOM 1364 C C . ALA A 1 171 ? 11.838 -4.266 7.929 1.00 94.75 171 ALA A C 1
ATOM 1366 O O . ALA A 1 171 ? 12.936 -3.940 8.378 1.00 94.75 171 ALA A O 1
ATOM 1367 N N . THR A 1 172 ? 11.521 -5.531 7.667 1.00 92.44 172 THR A N 1
ATOM 1368 C CA . THR A 1 172 ? 12.452 -6.651 7.829 1.00 92.44 172 THR A CA 1
ATOM 1369 C C . THR A 1 172 ? 12.842 -7.194 6.464 1.00 92.44 172 THR A C 1
ATOM 1371 O O . THR A 1 172 ? 11.992 -7.679 5.716 1.00 92.44 172 THR A O 1
ATOM 1374 N N . HIS A 1 173 ? 14.131 -7.138 6.128 1.00 88.12 173 HIS A N 1
ATOM 1375 C CA . HIS A 1 173 ? 14.647 -7.797 4.931 1.00 88.12 173 HIS A CA 1
ATOM 1376 C C . HIS A 1 173 ? 14.641 -9.314 5.129 1.00 88.12 173 HIS A C 1
ATOM 1378 O O . HIS A 1 173 ? 15.204 -9.830 6.091 1.00 88.12 173 HIS A O 1
ATOM 1384 N N . LEU A 1 174 ? 13.990 -10.026 4.212 1.00 85.44 174 LEU A N 1
ATOM 1385 C CA . LEU A 1 174 ? 13.885 -11.477 4.261 1.00 85.44 174 LEU A CA 1
ATOM 1386 C C . LEU A 1 174 ? 14.985 -12.099 3.400 1.00 85.44 174 LEU A C 1
ATOM 1388 O O . LEU A 1 174 ? 15.242 -11.658 2.275 1.00 85.44 174 LEU A O 1
ATOM 1392 N N . HIS A 1 175 ? 15.607 -13.148 3.928 1.00 77.25 175 HIS A N 1
ATOM 1393 C CA . HIS A 1 175 ? 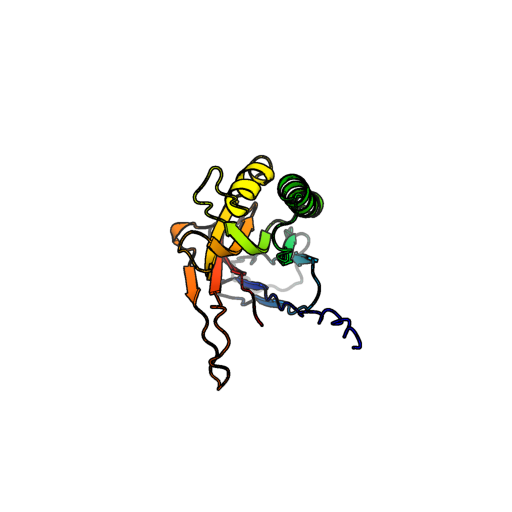16.681 -13.883 3.271 1.00 77.25 175 HIS A CA 1
ATOM 1394 C C . HIS A 1 175 ? 16.231 -15.311 2.982 1.00 77.25 175 HIS A C 1
ATOM 1396 O O . HIS A 1 175 ? 15.649 -15.973 3.839 1.00 77.25 175 HIS A O 1
ATOM 1402 N N . PHE A 1 176 ? 16.523 -15.798 1.779 1.00 72.38 176 PHE A N 1
ATOM 1403 C CA . PHE A 1 176 ? 16.312 -17.199 1.444 1.00 72.38 176 PHE A CA 1
ATOM 1404 C C . PHE A 1 176 ? 17.490 -18.029 1.968 1.00 72.38 176 PHE A C 1
ATOM 1406 O O . PHE A 1 176 ? 18.641 -17.744 1.638 1.00 72.38 176 PHE A O 1
ATOM 1413 N N . GLN A 1 177 ? 17.219 -19.051 2.778 1.00 68.62 177 GLN A N 1
ATOM 1414 C CA . GLN A 1 177 ? 18.229 -20.027 3.188 1.00 68.62 177 GLN A CA 1
ATOM 1415 C C . GLN A 1 177 ? 18.255 -21.169 2.157 1.00 68.62 177 GLN A C 1
ATOM 1417 O O . GLN A 1 177 ? 17.427 -22.073 2.207 1.00 68.62 177 GLN A O 1
ATOM 1422 N N . GLY A 1 178 ? 19.167 -21.113 1.179 1.00 68.06 178 GLY A N 1
ATOM 1423 C CA . GLY A 1 178 ? 19.313 -22.155 0.152 1.00 68.06 178 GLY A CA 1
ATOM 1424 C C . GLY A 1 178 ? 20.284 -21.802 -0.984 1.00 68.06 178 GLY A C 1
ATOM 1425 O O . GLY A 1 178 ? 20.785 -20.686 -1.061 1.00 68.06 178 GLY A O 1
ATOM 1426 N N . VAL A 1 179 ? 20.546 -22.771 -1.875 1.00 54.72 179 VAL A N 1
ATOM 1427 C CA . VAL A 1 179 ? 21.590 -22.732 -2.933 1.00 54.72 179 VAL A CA 1
ATOM 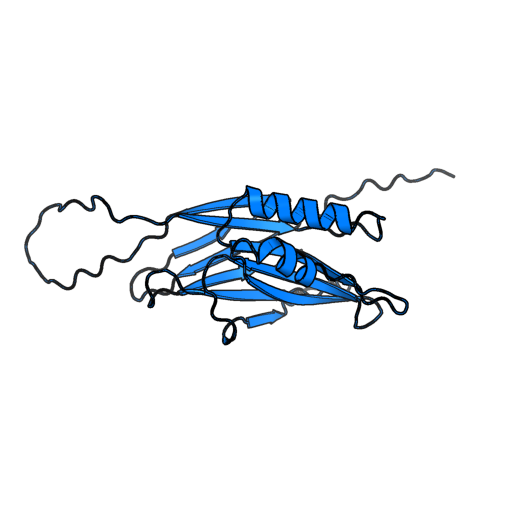1428 C C . VAL A 1 179 ? 21.237 -21.820 -4.122 1.00 54.72 179 VAL A C 1
ATOM 1430 O O . VAL A 1 179 ? 22.028 -21.672 -5.050 1.00 54.72 179 VAL A O 1
AT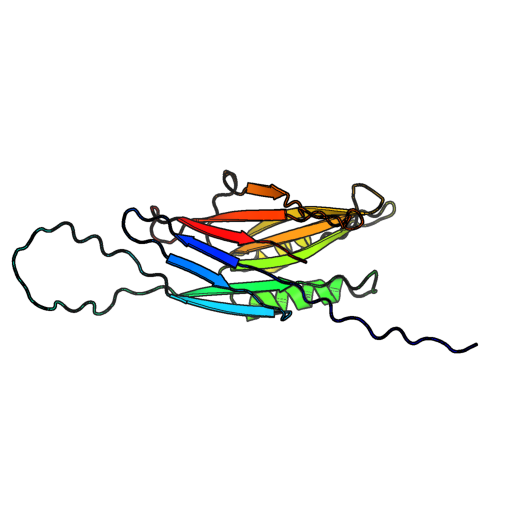OM 1433 N N . ASP A 1 180 ? 20.067 -21.177 -4.125 1.00 54.34 180 ASP A N 1
ATOM 1434 C CA . ASP A 1 180 ? 19.662 -20.298 -5.227 1.00 54.34 180 ASP A CA 1
ATOM 1435 C C . ASP A 1 180 ? 20.211 -18.873 -5.043 1.00 54.34 180 ASP A C 1
ATOM 1437 O O . ASP A 1 180 ? 19.483 -17.897 -4.866 1.00 54.34 180 ASP A O 1
ATOM 1441 N N . VAL A 1 181 ? 21.542 -18.763 -5.093 1.00 54.06 181 VAL A N 1
ATOM 1442 C CA . VAL A 1 181 ? 22.316 -17.506 -5.010 1.00 54.06 181 VAL A CA 1
ATOM 1443 C C . VAL A 1 181 ? 22.020 -16.565 -6.196 1.00 54.06 181 VAL A C 1
ATOM 1445 O O . VAL A 1 181 ? 22.483 -15.425 -6.235 1.00 54.06 181 VAL A O 1
ATOM 1448 N N . ALA A 1 182 ? 21.256 -17.032 -7.190 1.00 56.28 182 ALA A N 1
ATOM 1449 C CA . ALA A 1 182 ? 20.885 -16.261 -8.368 1.00 56.28 182 ALA A CA 1
ATOM 1450 C C . ALA A 1 182 ? 19.679 -15.331 -8.139 1.00 56.28 182 ALA A C 1
ATOM 1452 O O . ALA A 1 182 ? 19.472 -14.426 -8.956 1.00 56.28 182 ALA A O 1
ATOM 1453 N N . ASP A 1 183 ? 18.899 -15.498 -7.058 1.00 58.31 183 ASP A N 1
ATOM 1454 C CA . ASP A 1 183 ? 17.803 -14.569 -6.765 1.00 58.31 183 ASP A CA 1
ATOM 1455 C C . ASP A 1 183 ? 18.342 -13.245 -6.210 1.00 58.31 183 ASP A C 1
ATOM 1457 O O . ASP A 1 183 ? 18.630 -13.090 -5.024 1.00 58.31 183 ASP A O 1
ATOM 1461 N N . ARG A 1 184 ? 18.482 -12.260 -7.098 1.00 60.50 184 ARG A N 1
ATOM 1462 C CA . ARG A 1 184 ? 18.826 -10.881 -6.727 1.00 60.50 184 ARG A CA 1
ATOM 1463 C C . ARG A 1 184 ? 17.638 -10.110 -6.156 1.00 60.50 184 ARG A C 1
ATOM 1465 O O . ARG A 1 184 ? 17.830 -8.979 -5.703 1.00 60.50 184 ARG A O 1
ATOM 1472 N N . ASN A 1 185 ? 16.426 -10.663 -6.213 1.00 64.12 185 ASN A N 1
ATOM 1473 C CA . ASN A 1 185 ? 15.261 -9.979 -5.683 1.00 64.12 185 ASN A CA 1
ATOM 1474 C C . ASN A 1 185 ? 15.325 -10.045 -4.159 1.00 64.12 185 ASN A C 1
ATOM 1476 O O . ASN A 1 185 ? 15.080 -11.093 -3.557 1.00 64.12 185 ASN A O 1
ATOM 1480 N N . LYS A 1 186 ? 15.653 -8.923 -3.517 1.00 76.50 186 LYS A N 1
ATOM 1481 C CA . LYS A 1 186 ? 15.547 -8.861 -2.061 1.00 76.50 186 LYS A CA 1
ATOM 1482 C C . LYS A 1 186 ? 14.068 -8.803 -1.701 1.00 76.50 186 LYS A C 1
ATOM 1484 O O . LYS A 1 186 ? 13.260 -8.175 -2.385 1.00 76.50 186 LYS A O 1
ATOM 1489 N N . ARG A 1 187 ? 13.722 -9.513 -0.639 1.00 84.94 187 ARG A N 1
ATOM 1490 C CA . ARG A 1 187 ? 12.363 -9.625 -0.121 1.00 84.94 187 ARG A CA 1
ATOM 1491 C C . ARG A 1 187 ? 12.275 -8.759 1.127 1.00 84.94 187 ARG A C 1
ATOM 1493 O O . ARG A 1 187 ? 13.267 -8.596 1.838 1.00 84.94 187 ARG A O 1
ATOM 1500 N N . VAL A 1 188 ? 11.111 -8.180 1.379 1.00 91.06 188 VAL A N 1
ATOM 1501 C CA . VAL A 1 188 ? 10.886 -7.343 2.557 1.00 91.06 188 VAL A CA 1
ATOM 1502 C C . VAL A 1 188 ? 9.512 -7.639 3.132 1.00 91.06 188 VAL A C 1
ATOM 1504 O O . VAL A 1 188 ? 8.558 -7.826 2.381 1.00 91.06 188 VAL A O 1
ATOM 1507 N N . CYS A 1 189 ? 9.439 -7.699 4.455 1.00 93.25 189 CYS A N 1
ATOM 1508 C CA . CYS A 1 189 ? 8.201 -7.732 5.214 1.00 93.25 189 CYS A CA 1
ATOM 1509 C C . CYS A 1 189 ? 8.041 -6.388 5.921 1.00 93.25 189 CYS A C 1
ATOM 1511 O O . CYS A 1 189 ? 8.905 -5.995 6.706 1.00 93.25 189 CYS A O 1
ATOM 1513 N N . LEU A 1 190 ? 6.958 -5.684 5.621 1.00 94.25 190 LEU A N 1
ATOM 1514 C CA . LEU A 1 190 ? 6.525 -4.488 6.325 1.00 94.25 190 LEU A CA 1
ATOM 1515 C C . LEU A 1 190 ? 5.563 -4.878 7.440 1.00 94.25 190 LEU A C 1
ATOM 1517 O O . LEU A 1 190 ? 4.499 -5.417 7.153 1.00 94.25 190 LEU A O 1
ATOM 1521 N N . GLN A 1 191 ? 5.901 -4.562 8.684 1.00 95.50 191 GLN A N 1
ATOM 1522 C CA . GLN A 1 191 ? 4.962 -4.609 9.799 1.00 95.50 191 GLN A CA 1
ATOM 1523 C C . GLN A 1 191 ? 4.306 -3.238 9.963 1.00 95.50 191 GLN A C 1
ATOM 1525 O O . GLN A 1 191 ? 4.987 -2.218 10.060 1.00 95.50 191 GLN A O 1
ATOM 1530 N N . VAL A 1 192 ? 2.980 -3.227 10.040 1.00 94.94 192 VAL A N 1
ATOM 1531 C CA . VAL A 1 192 ? 2.153 -2.027 10.128 1.00 94.94 192 VAL A CA 1
ATOM 1532 C C . VAL A 1 192 ? 1.235 -2.133 11.348 1.00 94.94 192 VAL A C 1
ATOM 1534 O O . VAL A 1 192 ? 0.245 -2.868 11.303 1.00 94.94 192 VAL A O 1
ATOM 1537 N N . PRO A 1 193 ? 1.542 -1.425 12.445 1.00 93.12 193 PRO A N 1
ATOM 1538 C CA . PRO A 1 193 ? 0.662 -1.350 13.604 1.00 93.12 193 PRO A CA 1
ATOM 1539 C C . PRO A 1 193 ? -0.492 -0.375 13.340 1.00 93.12 193 PRO A C 1
ATOM 1541 O O . PRO A 1 193 ? -0.292 0.819 13.108 1.00 93.12 193 PRO A O 1
ATOM 1544 N N . LEU A 1 194 ? -1.714 -0.901 13.377 1.00 89.81 194 LEU A N 1
ATOM 1545 C CA . LEU A 1 194 ? -2.970 -0.194 13.141 1.00 89.81 194 LEU A CA 1
ATOM 1546 C C . LEU A 1 194 ? -3.714 -0.039 14.469 1.00 89.81 194 LEU A C 1
ATOM 1548 O O . LEU A 1 194 ? -4.008 -1.025 15.145 1.00 89.81 194 LEU A O 1
ATOM 1552 N N . ARG A 1 195 ? -4.054 1.193 14.841 1.00 87.31 195 ARG A N 1
ATOM 1553 C CA . ARG A 1 195 ? -4.888 1.485 16.006 1.00 87.31 195 ARG A CA 1
ATOM 1554 C C . ARG A 1 195 ? -6.357 1.316 15.630 1.00 87.31 195 ARG A C 1
ATOM 1556 O O . ARG A 1 195 ? -6.836 1.939 14.680 1.00 87.31 195 ARG A O 1
ATOM 1563 N N . LEU A 1 196 ? -7.056 0.464 16.374 1.00 84.00 196 LEU A N 1
ATOM 1564 C CA . LEU A 1 196 ? -8.499 0.269 16.230 1.00 84.00 196 LEU A CA 1
ATOM 1565 C C . LEU A 1 196 ? -9.273 1.358 16.996 1.00 84.00 196 LEU A C 1
ATOM 1567 O O . LEU A 1 196 ? -8.676 2.215 17.645 1.00 84.00 196 LEU A O 1
ATOM 1571 N N . GLU A 1 197 ? -10.606 1.340 16.911 1.00 80.81 197 GLU A N 1
ATOM 1572 C CA . GLU A 1 197 ? -11.471 2.297 17.626 1.00 80.81 197 GLU A CA 1
ATOM 1573 C C . GLU A 1 197 ? -11.250 2.246 19.142 1.00 80.81 197 GLU A C 1
ATOM 1575 O O . GLU A 1 197 ? -11.182 3.285 19.797 1.00 80.81 197 GLU A O 1
ATOM 1580 N N . ASN A 1 198 ? -11.046 1.044 19.687 1.00 77.81 198 ASN A N 1
ATOM 1581 C CA . ASN A 1 198 ? -10.554 0.879 21.043 1.00 77.81 198 ASN A CA 1
ATOM 1582 C C . ASN A 1 198 ? -9.067 1.294 21.107 1.00 77.81 198 ASN A C 1
ATOM 1584 O O . ASN A 1 198 ? -8.219 0.608 20.525 1.00 77.81 198 ASN A O 1
ATOM 1588 N N . PRO A 1 199 ? -8.712 2.368 21.842 1.00 72.38 199 PRO A N 1
ATOM 1589 C CA . PRO A 1 199 ? -7.366 2.943 21.823 1.00 72.38 199 PRO A CA 1
ATOM 1590 C C . PRO A 1 199 ? -6.288 2.013 22.391 1.00 72.38 199 PRO A C 1
ATOM 1592 O O . PRO A 1 199 ? -5.109 2.235 22.111 1.00 72.38 199 PRO A O 1
ATOM 1595 N N . ASN A 1 200 ? -6.688 0.989 23.154 1.00 78.62 200 ASN A N 1
ATOM 1596 C CA . ASN A 1 200 ? -5.806 -0.020 23.737 1.00 78.62 200 ASN A CA 1
ATOM 1597 C C . ASN A 1 200 ? -5.637 -1.255 22.837 1.00 78.62 200 ASN A C 1
ATOM 1599 O O . ASN A 1 200 ? -4.912 -2.177 23.196 1.00 78.62 200 ASN A O 1
ATOM 1603 N N . SER A 1 201 ? -6.317 -1.307 21.687 1.00 79.75 201 SER A N 1
ATOM 1604 C CA . SER A 1 201 ? -6.213 -2.415 20.738 1.00 79.75 201 SER A CA 1
ATOM 1605 C C . SER A 1 201 ? -5.368 -2.024 19.529 1.00 79.75 201 SER A C 1
ATOM 1607 O O . SER A 1 201 ? -5.734 -1.135 18.755 1.00 79.75 201 SER A O 1
ATOM 1609 N N . ILE A 1 202 ? -4.260 -2.743 19.341 1.00 87.00 202 ILE A N 1
ATOM 1610 C CA . ILE A 1 202 ? -3.401 -2.632 18.161 1.00 87.00 202 ILE A CA 1
ATOM 1611 C C . ILE A 1 202 ? -3.551 -3.902 17.324 1.00 87.00 202 ILE A C 1
ATOM 1613 O O . ILE A 1 202 ? -3.446 -5.023 17.825 1.00 87.00 202 ILE A O 1
ATOM 1617 N N . LEU A 1 203 ? -3.811 -3.704 16.037 1.00 86.81 203 LEU A N 1
ATOM 1618 C CA . LEU A 1 203 ? -3.815 -4.736 15.016 1.00 86.81 203 LEU A CA 1
ATOM 1619 C C . LEU A 1 203 ? -2.508 -4.650 14.228 1.00 86.81 203 LEU A C 1
ATOM 1621 O O . LEU A 1 203 ? -2.238 -3.644 13.579 1.00 86.81 203 LEU A O 1
ATOM 1625 N N . HIS A 1 204 ? -1.710 -5.710 14.250 1.00 88.06 204 HIS A N 1
ATOM 1626 C CA . HIS A 1 204 ? -0.491 -5.797 13.456 1.00 88.06 204 HIS A CA 1
ATOM 1627 C C . HIS A 1 204 ? -0.811 -6.412 12.101 1.00 88.06 204 HIS A C 1
ATOM 1629 O O . HIS A 1 204 ? -1.280 -7.546 12.033 1.00 88.06 204 HIS A O 1
ATOM 1635 N N . SER A 1 205 ? -0.550 -5.652 11.042 1.00 88.69 205 SER A N 1
ATOM 1636 C CA . SER A 1 205 ? -0.663 -6.085 9.654 1.00 88.69 205 SER A CA 1
ATOM 1637 C C . SER A 1 205 ? 0.724 -6.298 9.058 1.00 88.69 205 SER A C 1
ATOM 1639 O O . SER A 1 205 ? 1.633 -5.511 9.317 1.00 88.69 205 SER A O 1
ATOM 1641 N N . PHE A 1 206 ? 0.895 -7.349 8.260 1.00 92.19 206 PHE A N 1
ATOM 1642 C CA . PHE A 1 206 ? 2.166 -7.662 7.608 1.00 92.19 206 PHE A CA 1
ATOM 1643 C C . PHE A 1 206 ? 2.011 -7.663 6.088 1.00 92.19 206 PHE A C 1
ATOM 1645 O O . PHE A 1 206 ? 1.161 -8.362 5.541 1.00 92.19 206 PHE A O 1
ATOM 1652 N N . VAL A 1 207 ? 2.845 -6.883 5.402 1.00 92.31 207 VAL A N 1
ATOM 1653 C CA . VAL A 1 207 ? 2.856 -6.751 3.943 1.00 92.31 207 VAL A CA 1
ATOM 1654 C C . VAL A 1 207 ? 4.166 -7.288 3.395 1.00 92.31 207 VAL A C 1
ATOM 1656 O O . VAL A 1 207 ? 5.243 -6.786 3.708 1.00 92.31 207 VAL A O 1
ATOM 1659 N N . THR A 1 208 ? 4.077 -8.318 2.563 1.00 91.75 208 THR A N 1
ATOM 1660 C CA . THR A 1 208 ? 5.239 -8.980 1.972 1.00 91.75 208 THR A CA 1
ATOM 1661 C C . THR A 1 208 ? 4.912 -9.496 0.576 1.00 91.75 208 THR A C 1
ATOM 1663 O O . THR A 1 208 ? 3.749 -9.697 0.217 1.00 91.75 208 THR A O 1
ATOM 1666 N N . HIS A 1 209 ? 5.958 -9.744 -0.201 1.00 86.31 209 HIS A N 1
ATOM 1667 C CA . HIS A 1 209 ? 5.881 -10.367 -1.514 1.00 86.31 209 HIS A CA 1
ATOM 1668 C C . HIS A 1 209 ? 6.836 -11.559 -1.532 1.00 86.31 209 HIS A C 1
ATOM 1670 O O . HIS A 1 209 ? 8.047 -11.360 -1.646 1.00 86.31 209 HIS A O 1
ATOM 1676 N N . PHE A 1 210 ? 6.309 -12.777 -1.365 1.00 81.06 210 PHE A N 1
ATOM 1677 C CA . PHE A 1 210 ? 7.101 -14.009 -1.425 1.00 81.06 210 PHE A CA 1
ATOM 1678 C C . PHE A 1 210 ? 7.318 -14.471 -2.876 1.00 81.06 210 PHE A C 1
ATOM 1680 O O . PHE A 1 210 ? 6.829 -13.851 -3.820 1.00 81.06 210 PHE A O 1
ATOM 1687 N N . ARG A 1 211 ? 8.131 -15.520 -3.041 1.00 65.50 211 ARG A N 1
ATOM 1688 C CA . ARG A 1 211 ? 8.492 -16.112 -4.336 1.00 65.50 211 ARG A CA 1
ATOM 1689 C C . ARG A 1 211 ? 7.488 -17.173 -4.774 1.00 65.50 211 ARG A C 1
ATOM 1691 O O . ARG A 1 211 ? 6.863 -17.770 -3.873 1.00 65.50 211 ARG A O 1
#